Protein AF-A0A429X1T3-F1 (afdb_monomer_lite)

Organism: Siminovitchia terrae (NCBI:txid1914933)

Secondary structure (DSSP, 8-state):
---SHHHHHHHHHHTTSSSS--TTSHHHHHHH-HHHHHHHHHHHHHHS--HHHHHHHHHHHHHHHHHHHTHHHHHHHHHHHHHH-SS--HHHHHHHHHHHHHHHHHH----GGGHHHHHHHHHHHHHHHHHHHHHH-TT--HHHHHHHHHHHHHHHTTHHHHHHHHHHHTT--EEE-TT--EEE----

Structure (mmCIF, N/CA/C/O backbone):
data_AF-A0A429X1T3-F1
#
_entry.id   AF-A0A429X1T3-F1
#
loop_
_atom_site.group_PDB
_atom_site.id
_atom_site.type_symbol
_atom_site.label_atom_id
_atom_site.label_alt_id
_atom_site.label_comp_id
_atom_site.label_asym_id
_atom_site.label_entity_id
_atom_site.label_seq_id
_atom_site.pdbx_PDB_ins_code
_atom_site.Cartn_x
_atom_site.Cartn_y
_atom_site.Cartn_z
_atom_site.occupancy
_atom_site.B_iso_or_equiv
_atom_site.auth_seq_id
_atom_site.auth_comp_id
_atom_site.auth_asym_id
_atom_site.auth_atom_id
_atom_site.pdbx_PDB_model_num
ATOM 1 N N . MET A 1 1 ? -29.742 44.789 20.375 1.00 51.44 1 MET A N 1
ATOM 2 C CA . MET A 1 1 ? -28.375 44.459 19.927 1.00 51.44 1 MET A CA 1
ATOM 3 C C . MET A 1 1 ? -27.459 44.663 21.115 1.00 51.44 1 MET A C 1
ATOM 5 O O . MET A 1 1 ? -27.114 45.796 21.371 1.00 51.44 1 MET A O 1
ATOM 9 N N . GLU A 1 2 ? -27.182 43.605 21.878 1.00 47.41 2 GLU A N 1
ATOM 10 C CA . GLU A 1 2 ? -26.149 43.548 22.933 1.00 47.41 2 GLU A CA 1
ATOM 11 C C . GLU A 1 2 ? -26.217 42.142 23.553 1.00 47.41 2 GLU A C 1
ATOM 13 O O . GLU A 1 2 ? -26.850 41.935 24.579 1.00 47.41 2 GLU A O 1
ATOM 18 N N . ASN A 1 3 ? -25.696 41.115 22.866 1.00 48.66 3 ASN A N 1
ATOM 19 C CA . ASN A 1 3 ? -25.490 39.803 23.506 1.00 48.66 3 ASN A CA 1
ATOM 20 C C . ASN A 1 3 ? -24.531 38.881 22.729 1.00 48.66 3 ASN A C 1
ATOM 22 O O . ASN A 1 3 ? -24.847 37.727 22.437 1.00 48.66 3 ASN A O 1
ATOM 26 N N . LYS A 1 4 ? -23.368 39.398 22.320 1.00 47.50 4 LYS A N 1
ATOM 27 C CA . LYS A 1 4 ? -22.293 38.552 21.764 1.00 47.50 4 LYS A CA 1
ATOM 28 C C . LYS A 1 4 ? -20.957 38.709 22.496 1.00 47.50 4 LYS A C 1
ATOM 30 O O . LYS A 1 4 ? -20.242 37.721 22.615 1.00 47.50 4 LYS A O 1
ATOM 35 N N . GLU A 1 5 ? -20.680 39.856 23.120 1.00 46.16 5 GLU A N 1
ATOM 36 C CA . GLU A 1 5 ? -19.441 40.048 23.896 1.00 46.16 5 GLU A CA 1
ATOM 37 C C . GLU A 1 5 ? -19.458 39.424 25.305 1.00 46.16 5 GLU A C 1
ATOM 39 O O . GLU A 1 5 ? -18.415 38.989 25.792 1.00 46.16 5 GLU A O 1
ATOM 44 N N . GLN A 1 6 ? -20.619 39.277 25.959 1.00 45.19 6 GLN A N 1
ATOM 45 C CA . GLN A 1 6 ? -20.685 38.631 27.284 1.00 45.19 6 GLN A CA 1
ATOM 46 C C . GLN A 1 6 ? -20.456 37.110 27.232 1.00 45.19 6 GLN A C 1
ATOM 48 O O . GLN A 1 6 ? -19.929 36.527 28.179 1.00 45.19 6 GLN A O 1
ATOM 53 N N . LYS A 1 7 ? -20.773 36.453 26.107 1.00 44.81 7 LYS A N 1
ATOM 54 C CA . LYS A 1 7 ? -20.590 34.999 25.951 1.00 44.81 7 LYS A CA 1
ATOM 55 C C . LYS A 1 7 ? -19.126 34.587 25.757 1.00 44.81 7 LYS A C 1
ATOM 57 O O . LYS A 1 7 ? -18.778 33.453 26.076 1.00 44.81 7 LYS A O 1
ATOM 62 N N . GLN A 1 8 ? -18.267 35.489 25.276 1.00 47.75 8 GLN A N 1
ATOM 63 C CA . GLN A 1 8 ? -16.843 35.198 25.077 1.00 47.75 8 GLN A CA 1
ATOM 64 C C . GLN A 1 8 ? -16.022 35.362 26.364 1.00 47.75 8 GLN A C 1
ATOM 66 O O . GLN A 1 8 ? -15.135 34.550 26.619 1.00 47.75 8 GLN A O 1
ATOM 71 N N . LYS A 1 9 ? -16.368 36.324 27.234 1.00 42.78 9 LYS A N 1
ATOM 72 C CA . LYS A 1 9 ? -15.683 36.501 28.529 1.00 42.78 9 LYS A CA 1
ATOM 73 C C . LYS A 1 9 ? -15.936 35.342 29.505 1.00 42.78 9 LYS A C 1
ATOM 75 O O . LYS A 1 9 ? -15.023 34.960 30.229 1.00 42.78 9 LYS A O 1
ATOM 80 N N . ASN A 1 10 ? -17.111 34.705 29.449 1.00 41.88 10 ASN A N 1
ATOM 81 C CA . ASN A 1 10 ? -17.409 33.534 30.286 1.00 41.88 10 ASN A CA 1
ATOM 82 C C . ASN A 1 10 ? -16.698 32.251 29.827 1.00 41.88 10 ASN A C 1
ATOM 84 O O . ASN A 1 10 ? -16.395 31.409 30.663 1.00 41.88 10 ASN A O 1
ATOM 88 N N . LYS A 1 11 ? -16.371 32.095 28.538 1.00 42.91 11 LYS A N 1
ATOM 89 C CA . LYS A 1 11 ? -15.588 30.932 28.078 1.00 42.91 11 LYS A CA 1
ATOM 90 C C . LYS A 1 11 ? -14.112 31.023 28.468 1.00 42.91 11 LYS A C 1
ATOM 92 O O . LYS A 1 11 ? -13.502 29.998 28.744 1.00 42.91 11 LYS A O 1
ATOM 97 N N . LEU A 1 12 ? -13.559 32.234 28.554 1.00 37.75 12 LEU A N 1
ATOM 98 C CA . LEU A 1 12 ? -12.153 32.422 28.915 1.00 37.75 12 LEU A CA 1
ATOM 99 C C . LEU A 1 12 ? -11.884 32.243 30.422 1.00 37.75 12 LEU A C 1
ATOM 101 O O . LEU A 1 12 ? -10.783 31.860 30.800 1.00 37.75 12 LEU A O 1
ATOM 105 N N . TRP A 1 13 ? -12.886 32.463 31.282 1.00 34.50 13 TRP A N 1
ATOM 106 C CA . TRP A 1 13 ? -12.742 32.298 32.738 1.00 34.50 13 TRP A CA 1
ATOM 107 C C . TRP A 1 13 ? -12.896 30.846 33.218 1.00 34.50 13 TRP A C 1
ATOM 109 O O . TRP A 1 13 ? -12.233 30.445 34.171 1.00 34.50 13 TRP A O 1
ATOM 119 N N . PHE A 1 14 ? -13.698 30.025 32.531 1.00 38.22 14 PHE A N 1
ATOM 120 C CA . PHE A 1 14 ? -13.802 28.591 32.842 1.00 38.22 14 PHE A CA 1
ATOM 121 C C . PHE A 1 14 ? -12.569 27.785 32.401 1.00 38.22 14 PHE A C 1
ATOM 123 O O . PHE A 1 14 ? -12.287 26.744 32.986 1.00 38.22 14 PHE A O 1
ATOM 130 N N . GLY A 1 15 ? -11.795 28.288 31.432 1.00 35.72 15 GLY A N 1
ATOM 131 C CA . GLY A 1 15 ? -10.564 27.645 30.960 1.00 35.72 15 GLY A CA 1
ATOM 132 C C . GLY A 1 15 ? -9.343 27.811 31.874 1.00 35.72 15 GLY A C 1
ATOM 133 O O . GLY A 1 15 ? -8.364 27.101 31.686 1.00 35.72 15 GLY A O 1
ATOM 134 N N . PHE A 1 16 ? -9.381 28.711 32.865 1.00 32.91 16 PHE A N 1
ATOM 135 C CA . PHE A 1 16 ? -8.223 28.995 33.731 1.00 32.91 16 PHE A CA 1
ATOM 136 C C . PHE A 1 16 ? -8.372 28.497 35.177 1.00 32.91 16 PHE A C 1
ATOM 138 O O . PHE A 1 16 ? -7.373 28.377 35.883 1.00 32.91 16 PHE A O 1
ATOM 145 N N . LEU A 1 17 ? -9.589 28.162 35.624 1.00 32.66 17 LEU A N 1
ATOM 146 C CA . LEU A 1 17 ? -9.832 27.688 36.996 1.00 32.66 17 LEU A CA 1
ATOM 147 C C . LEU A 1 17 ? -9.748 26.156 37.148 1.00 32.66 17 LEU A C 1
ATOM 149 O O . LEU A 1 17 ? -9.706 25.660 38.266 1.00 32.66 17 LEU A O 1
ATOM 153 N N . ALA A 1 18 ? -9.703 25.402 36.046 1.00 42.09 18 ALA A N 1
ATOM 154 C CA . ALA A 1 18 ? -9.627 23.937 36.074 1.00 42.09 18 ALA A CA 1
ATOM 155 C C . ALA A 1 18 ? -8.188 23.386 36.157 1.00 42.09 18 ALA A C 1
ATOM 157 O O . ALA A 1 18 ? -8.010 22.181 36.309 1.00 42.09 18 ALA A O 1
ATOM 158 N N . PHE A 1 19 ? -7.163 24.245 36.075 1.00 38.97 19 PHE A N 1
ATOM 159 C CA . PHE A 1 19 ? -5.758 23.812 36.056 1.00 38.97 19 PHE A CA 1
ATOM 160 C C . PHE A 1 19 ? -5.029 23.960 37.404 1.00 38.97 19 PHE A C 1
ATOM 162 O O . PHE A 1 19 ? -3.923 23.454 37.566 1.00 38.97 19 PHE A O 1
ATOM 169 N N . PHE A 1 20 ? -5.634 24.594 38.413 1.00 35.19 20 PHE A N 1
ATOM 170 C CA . PHE A 1 20 ? -5.025 24.707 39.739 1.00 35.19 20 PHE A CA 1
ATOM 171 C C . PHE A 1 20 ? -6.068 24.526 40.840 1.00 35.19 20 PHE A C 1
ATOM 173 O O . PHE A 1 20 ? -7.077 25.222 40.844 1.00 35.19 20 PHE A O 1
ATOM 180 N N . LEU A 1 21 ? -5.724 23.679 41.822 1.00 35.28 21 LEU A N 1
ATOM 181 C CA . LEU A 1 21 ? -6.439 23.359 43.072 1.00 35.28 21 LEU A CA 1
ATOM 182 C C . LEU A 1 21 ? -7.422 22.189 42.886 1.00 35.28 21 LEU A C 1
ATOM 184 O O . LEU A 1 21 ? -8.504 22.335 42.347 1.00 35.28 21 LEU A O 1
ATOM 188 N N . GLY A 1 22 ? -7.115 20.962 43.288 1.00 34.03 22 GLY A N 1
ATOM 189 C CA . GLY A 1 22 ? -6.462 20.567 44.527 1.00 34.03 22 GLY A CA 1
ATOM 190 C C . GLY A 1 22 ? -7.386 19.541 45.183 1.00 34.03 22 GLY A C 1
ATOM 191 O O . GLY A 1 22 ? -8.534 19.846 45.499 1.00 34.03 22 GLY A O 1
ATOM 192 N N . VAL A 1 23 ? -6.880 18.324 45.380 1.00 42.59 23 VAL A N 1
ATOM 193 C CA . VAL A 1 23 ? -7.581 17.130 45.901 1.00 42.59 23 VAL A CA 1
ATOM 194 C C . VAL A 1 23 ? -8.368 17.382 47.213 1.00 42.59 23 VAL A C 1
ATOM 196 O O . VAL A 1 23 ? -9.248 16.607 47.569 1.00 42.59 23 VAL A O 1
ATOM 199 N N . GLY A 1 24 ? -8.142 18.506 47.905 1.00 35.38 24 GLY A N 1
ATOM 200 C CA . GLY A 1 24 ? -8.850 18.906 49.127 1.00 35.38 24 GLY A CA 1
ATOM 201 C C . GLY A 1 24 ? -10.260 19.506 48.967 1.00 35.38 24 GLY A C 1
ATOM 202 O O . GLY A 1 24 ? -10.991 19.529 49.952 1.00 35.38 24 GLY A O 1
ATOM 203 N N . VAL A 1 25 ? -10.683 19.973 47.781 1.00 46.19 25 VAL A N 1
ATOM 204 C CA . VAL A 1 25 ? -12.024 20.602 47.602 1.00 46.19 25 VAL A CA 1
ATOM 205 C C . VAL A 1 25 ? -13.109 19.584 47.216 1.00 46.19 25 VAL A C 1
ATOM 207 O O . VAL A 1 25 ? -14.296 19.808 47.444 1.00 46.19 25 VAL A O 1
ATOM 210 N N . PHE A 1 26 ? -12.722 18.417 46.694 1.00 46.41 26 PHE 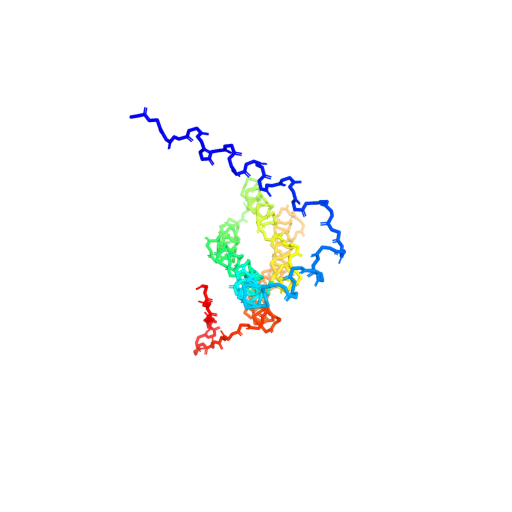A N 1
ATOM 211 C CA . PHE A 1 26 ? -13.683 17.395 46.268 1.00 46.41 26 PHE A CA 1
ATOM 212 C C . PHE A 1 26 ? -14.415 16.723 47.441 1.00 46.41 26 PHE A C 1
ATOM 214 O O . PHE A 1 26 ? -15.604 16.432 47.329 1.00 46.41 26 PHE A O 1
ATOM 221 N N . ALA A 1 27 ? -13.754 16.530 48.587 1.00 49.03 27 ALA A N 1
ATOM 222 C CA . ALA A 1 27 ? -14.353 15.833 49.729 1.00 49.03 27 ALA A CA 1
ATOM 223 C C . ALA A 1 27 ? -15.491 16.628 50.404 1.00 49.03 27 ALA A C 1
ATOM 225 O O . ALA A 1 27 ? -16.486 16.044 50.830 1.00 49.03 27 ALA A O 1
ATOM 226 N N . SER A 1 28 ? -15.384 17.959 50.472 1.00 46.03 28 SER A N 1
ATOM 227 C CA . SER A 1 28 ? -16.403 18.821 51.090 1.00 46.03 28 SER A CA 1
ATOM 228 C C . SER A 1 28 ? -17.616 19.055 50.184 1.00 46.03 28 SER A C 1
ATOM 230 O O . SER A 1 28 ? -18.738 19.151 50.678 1.00 46.03 28 SER A O 1
ATOM 232 N N . ALA A 1 29 ? -17.424 19.076 48.862 1.00 48.00 29 ALA A N 1
ATOM 233 C CA . ALA A 1 29 ? -18.519 19.166 47.899 1.00 48.00 29 ALA A CA 1
ATOM 234 C C . ALA A 1 29 ? -19.330 17.855 47.803 1.00 48.00 29 ALA A C 1
ATOM 236 O O . ALA A 1 29 ? -20.555 17.907 47.680 1.00 48.00 29 ALA A O 1
ATOM 237 N N . TYR A 1 30 ? -18.678 16.690 47.936 1.00 52.62 30 TYR A N 1
ATOM 238 C CA . TYR A 1 30 ? -19.344 15.376 47.907 1.00 52.62 30 TYR A CA 1
ATOM 239 C C . TYR A 1 30 ? -20.308 15.166 49.085 1.00 52.62 30 TYR A C 1
ATOM 241 O O . TYR A 1 30 ? -21.342 14.523 48.931 1.00 52.62 30 TYR A O 1
ATOM 249 N N . ALA A 1 31 ? -20.012 15.761 50.245 1.00 54.88 31 ALA A N 1
ATOM 250 C CA . ALA A 1 31 ? -20.887 15.712 51.417 1.00 54.88 31 ALA A CA 1
ATOM 251 C C . ALA A 1 31 ? -22.132 16.614 51.298 1.00 54.88 31 ALA A C 1
ATOM 253 O O . ALA A 1 31 ? -23.150 16.334 51.926 1.00 54.88 31 ALA A O 1
ATOM 254 N N . LEU A 1 32 ? -22.060 17.697 50.514 1.00 56.31 32 LEU A N 1
ATOM 255 C CA . LEU A 1 32 ? -23.144 18.678 50.382 1.00 56.31 32 LEU A CA 1
ATOM 256 C C . LEU A 1 32 ? -24.057 18.406 49.180 1.00 56.31 32 LEU A C 1
ATOM 258 O O . LEU A 1 32 ? -25.242 18.725 49.243 1.00 56.31 32 LEU A O 1
ATOM 262 N N . PHE A 1 33 ? -23.533 17.810 48.103 1.00 57.38 33 PHE A N 1
ATOM 263 C CA . PHE A 1 33 ? -24.292 17.555 46.873 1.00 57.38 33 PHE A CA 1
ATOM 264 C C . PHE A 1 33 ? -23.898 16.225 46.199 1.00 57.38 33 PHE A C 1
ATOM 266 O O . PHE A 1 33 ? -23.412 16.234 45.061 1.00 57.38 33 PHE A O 1
ATOM 273 N N . PRO A 1 34 ? -24.112 15.071 46.860 1.00 57.75 34 PRO A N 1
ATOM 274 C CA . PRO A 1 34 ? -23.706 13.767 46.332 1.00 57.75 34 PRO A CA 1
ATOM 275 C C . PRO A 1 34 ? -24.381 13.444 44.990 1.00 57.75 34 PRO A C 1
ATOM 277 O O . PRO A 1 34 ? -23.710 13.002 44.063 1.00 57.75 34 PRO A O 1
ATOM 280 N N . ASP A 1 35 ? -25.666 13.770 44.827 1.00 59.78 35 ASP A N 1
ATOM 281 C CA . ASP A 1 35 ? -26.416 13.477 43.595 1.00 59.78 35 ASP A CA 1
ATOM 282 C C . ASP A 1 35 ? -25.993 14.348 42.403 1.00 59.78 35 ASP A C 1
ATOM 284 O O . ASP A 1 35 ? -26.007 13.899 41.255 1.00 59.78 35 ASP A O 1
ATOM 288 N N . ALA A 1 36 ? -25.609 15.604 42.652 1.00 58.12 36 ALA A N 1
ATOM 289 C CA . ALA A 1 36 ? -25.151 16.507 41.598 1.00 58.12 36 ALA A CA 1
ATOM 290 C C . ALA A 1 36 ? -23.755 16.111 41.109 1.00 58.12 36 ALA A C 1
ATOM 292 O O . ALA A 1 36 ? -23.496 16.141 39.906 1.00 58.12 36 ALA A O 1
ATOM 293 N N . LEU A 1 37 ? -22.879 15.695 42.031 1.00 55.81 37 LEU A N 1
ATOM 294 C CA . LEU A 1 37 ? -21.552 15.193 41.696 1.00 55.81 37 LEU A CA 1
ATOM 295 C C . LEU A 1 37 ? -21.609 13.819 41.040 1.00 55.81 37 LEU A C 1
ATOM 297 O O . LEU A 1 37 ? -20.885 13.634 40.070 1.00 55.81 37 LEU A O 1
ATOM 301 N N . HIS A 1 38 ? -22.493 12.912 41.471 1.00 59.31 38 HIS A N 1
ATOM 302 C CA . HIS A 1 38 ? -22.709 11.617 40.815 1.00 59.31 38 HIS A CA 1
ATOM 303 C C . HIS A 1 38 ? -23.233 11.791 39.385 1.00 59.31 38 HIS A C 1
ATOM 305 O O . HIS A 1 38 ? -22.728 11.159 38.462 1.00 59.31 38 HIS A O 1
ATOM 311 N N . LYS A 1 39 ? -24.185 12.707 39.159 1.00 58.25 39 LYS A N 1
ATOM 312 C CA . LYS A 1 39 ? -24.649 13.040 37.802 1.00 58.25 39 LYS A CA 1
ATOM 313 C C . LYS A 1 39 ? -23.574 13.716 36.962 1.00 58.25 39 LYS A C 1
ATOM 315 O O . LYS A 1 39 ? -23.512 13.465 35.768 1.00 58.25 39 LYS A O 1
ATOM 320 N N . LEU A 1 40 ? -22.728 14.561 37.551 1.00 51.88 40 LEU A N 1
ATOM 321 C CA . LEU A 1 40 ? -21.576 15.144 36.857 1.00 51.88 40 LEU A CA 1
ATOM 322 C C . LEU A 1 40 ? -20.512 14.093 36.541 1.00 51.88 40 LEU A C 1
ATOM 324 O O . LEU A 1 40 ? -19.956 14.138 35.457 1.00 51.88 40 LEU A O 1
ATOM 328 N N . THR A 1 41 ? -20.254 13.128 37.426 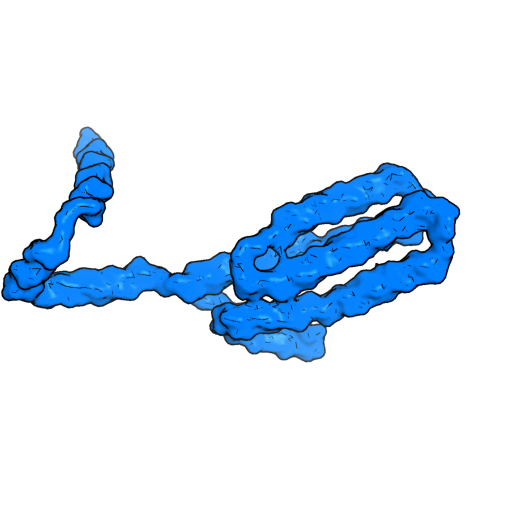1.00 55.66 41 THR A N 1
ATOM 329 C CA . THR A 1 41 ? -19.302 12.037 37.153 1.00 55.66 41 THR A CA 1
ATOM 330 C C . THR A 1 41 ? -19.847 11.058 36.126 1.00 55.66 41 THR A C 1
ATOM 332 O O . THR A 1 41 ? -19.090 10.643 35.260 1.00 55.66 41 THR A O 1
ATOM 335 N N . GLU A 1 42 ? -21.140 10.731 36.156 1.00 54.66 42 GLU A N 1
ATOM 336 C CA . GLU A 1 42 ? -21.785 9.939 35.103 1.00 54.66 42 GLU A CA 1
ATOM 337 C C . GLU A 1 42 ? -21.830 10.683 33.774 1.00 54.66 42 GLU A C 1
ATOM 339 O O . GLU A 1 42 ? -21.565 10.084 32.742 1.00 54.66 42 GLU A O 1
ATOM 344 N N . LYS A 1 43 ? -22.107 11.989 33.784 1.00 49.03 43 LYS A N 1
ATOM 345 C CA . LYS A 1 43 ? -22.134 12.795 32.563 1.00 49.03 43 LYS A CA 1
ATOM 346 C C . LYS A 1 43 ? -20.735 13.010 31.987 1.00 49.03 43 LYS A C 1
ATOM 348 O O . LYS A 1 43 ? -20.578 12.921 30.785 1.00 49.03 43 LYS A O 1
ATOM 353 N N . VAL A 1 44 ? -19.714 13.196 32.825 1.00 49.56 44 VAL A N 1
ATOM 354 C CA . VAL A 1 44 ? -18.305 13.235 32.395 1.00 49.56 44 VAL A CA 1
ATOM 355 C C . VAL A 1 44 ? -17.836 11.857 31.914 1.00 49.56 44 VAL A C 1
ATOM 357 O O . VAL A 1 44 ? -17.108 11.796 30.934 1.00 49.56 44 VAL A O 1
ATOM 360 N N . LYS A 1 45 ? -18.301 10.752 32.516 1.00 49.78 45 LYS A N 1
ATOM 361 C CA . LYS A 1 45 ? -18.094 9.391 31.982 1.00 49.78 45 LYS A CA 1
ATOM 362 C C . LYS A 1 45 ? -18.817 9.144 30.656 1.00 49.78 45 LYS A C 1
ATOM 364 O O . LYS A 1 45 ? -18.315 8.380 29.850 1.00 49.78 45 LYS A O 1
ATOM 369 N N . ALA A 1 46 ? -19.982 9.754 30.449 1.00 50.81 46 ALA A N 1
ATOM 370 C CA . ALA A 1 46 ? -20.778 9.630 29.227 1.00 50.81 46 ALA A CA 1
ATOM 371 C C . ALA A 1 46 ? -20.346 10.602 28.112 1.00 50.81 46 ALA A C 1
ATOM 373 O O . ALA A 1 46 ? -20.793 10.464 26.981 1.00 50.81 46 ALA A O 1
ATOM 374 N N . GLU A 1 47 ? -19.513 11.597 28.430 1.00 49.56 47 GLU A N 1
ATOM 375 C CA . GLU A 1 47 ? -19.024 12.632 27.504 1.00 49.56 47 GLU A CA 1
ATOM 376 C C . GLU A 1 47 ? -17.500 12.517 27.267 1.00 49.56 47 GLU A C 1
ATOM 378 O O . GLU A 1 47 ? -16.928 13.271 26.482 1.00 49.56 47 GLU A O 1
ATOM 383 N N . GLN A 1 48 ? -16.842 11.532 27.892 1.00 48.28 48 GLN A N 1
ATOM 384 C CA . GLN A 1 48 ? -15.583 10.969 27.409 1.00 48.28 48 GLN A CA 1
ATOM 385 C C . GLN A 1 48 ? -15.922 10.000 26.275 1.00 48.28 48 GLN A C 1
ATOM 387 O O . GLN A 1 48 ? -16.281 8.854 26.533 1.00 48.28 48 GLN A O 1
ATOM 392 N N . VAL A 1 49 ? -15.837 10.472 25.026 1.00 58.06 49 VAL A N 1
ATOM 393 C CA . VAL A 1 49 ? -15.697 9.583 23.860 1.00 58.06 49 VAL A CA 1
ATOM 394 C C . VAL A 1 49 ? -14.609 8.578 24.226 1.00 58.06 49 VAL A C 1
ATOM 396 O O . VAL A 1 49 ? -13.532 8.998 24.663 1.00 58.06 49 VAL A O 1
ATOM 399 N N . SER A 1 50 ? -14.919 7.282 24.188 1.00 74.50 50 SER A N 1
ATOM 400 C CA . SER A 1 50 ? -13.949 6.291 24.638 1.00 74.50 50 SER A CA 1
ATOM 401 C C . SER A 1 50 ? -12.716 6.382 23.735 1.00 74.50 50 SER A C 1
ATOM 403 O O . SER A 1 50 ? -12.837 6.637 22.538 1.00 74.50 50 SER A O 1
ATOM 405 N N . GLU A 1 51 ? -11.516 6.232 24.298 1.00 77.69 51 GLU A N 1
ATOM 406 C CA . GLU A 1 51 ? -10.275 6.247 23.502 1.00 77.69 51 GLU A CA 1
ATOM 407 C C . GLU A 1 51 ? -10.329 5.203 22.367 1.00 77.69 51 GLU A C 1
ATOM 409 O O . GLU A 1 51 ? -9.765 5.416 21.297 1.00 77.69 51 GLU A O 1
ATOM 414 N N . GLU A 1 52 ? -11.089 4.123 22.575 1.00 82.00 52 GLU A N 1
ATOM 415 C CA . GLU A 1 52 ? -11.395 3.100 21.576 1.00 82.00 52 GLU A CA 1
ATOM 416 C C . GLU A 1 52 ? -12.215 3.642 20.392 1.00 82.00 52 GLU A C 1
ATOM 418 O O . GLU A 1 52 ? -11.888 3.345 19.244 1.00 82.00 52 GLU A O 1
ATOM 423 N N . ASP A 1 53 ? -13.239 4.464 20.636 1.00 83.31 53 ASP A N 1
ATOM 424 C CA . ASP A 1 53 ? -14.062 5.047 19.566 1.00 83.31 53 ASP A CA 1
ATOM 425 C C . ASP A 1 53 ? -13.257 6.045 18.720 1.00 83.31 53 ASP A C 1
ATOM 427 O O . ASP A 1 53 ? -13.382 6.065 17.495 1.00 83.31 53 ASP A O 1
ATOM 431 N N . VAL A 1 54 ? -12.379 6.833 19.357 1.00 85.38 54 VAL A N 1
ATOM 432 C CA . VAL A 1 54 ? -11.469 7.753 18.650 1.00 85.38 54 VAL A CA 1
ATOM 433 C C . VAL A 1 54 ? -10.502 6.976 17.758 1.00 85.38 54 VAL A C 1
ATOM 435 O O . VAL A 1 54 ? -10.347 7.310 16.586 1.00 85.38 54 VAL A O 1
ATOM 438 N N . LEU A 1 55 ? -9.895 5.907 18.280 1.00 87.44 55 LEU A N 1
ATOM 439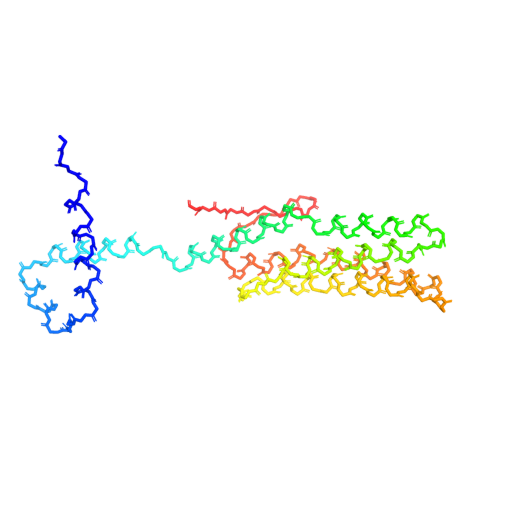 C CA . LEU A 1 55 ? -8.994 5.050 17.510 1.00 87.44 55 LEU A CA 1
ATOM 440 C C . LEU A 1 55 ? -9.707 4.400 16.313 1.00 87.44 55 LEU A C 1
ATOM 442 O O . LEU A 1 55 ? -9.168 4.373 15.205 1.00 87.44 55 LEU A O 1
ATOM 446 N N . LYS A 1 56 ? -10.931 3.892 16.510 1.00 90.12 56 LYS A N 1
ATOM 447 C CA . LYS A 1 56 ? -11.731 3.301 15.427 1.00 90.12 56 LYS A CA 1
ATOM 448 C C . LYS A 1 56 ? -12.075 4.328 14.345 1.00 90.12 56 LYS A C 1
ATOM 450 O O . LYS A 1 56 ? -11.985 3.993 13.164 1.00 90.12 56 LYS A O 1
ATOM 455 N N . GLU A 1 57 ? -12.404 5.565 14.712 1.00 90.38 57 GLU A N 1
ATOM 456 C CA . GLU A 1 57 ? -12.607 6.658 13.748 1.00 90.38 57 GLU A CA 1
ATOM 457 C C . GLU A 1 57 ? -11.320 6.953 12.959 1.00 90.38 57 GLU A C 1
ATOM 459 O O . GLU A 1 57 ? -11.352 6.997 11.730 1.00 90.38 57 GLU A O 1
ATOM 464 N N . GLU A 1 58 ? -10.166 7.077 13.623 1.00 90.69 58 GLU A N 1
ATOM 465 C CA . GLU A 1 58 ? -8.888 7.339 12.944 1.00 90.69 58 GLU A CA 1
ATOM 466 C C . GLU A 1 58 ? -8.507 6.220 11.960 1.00 90.69 58 GLU A C 1
ATOM 468 O O . GLU A 1 58 ? -8.088 6.489 10.827 1.00 90.69 58 GLU A O 1
ATOM 473 N N . ILE A 1 59 ? -8.713 4.958 12.351 1.00 91.56 59 ILE A N 1
ATOM 474 C CA . ILE A 1 59 ? -8.518 3.794 11.478 1.00 91.56 59 ILE A CA 1
ATOM 475 C C . ILE A 1 59 ? -9.490 3.834 10.299 1.00 91.56 59 ILE A C 1
ATOM 477 O O . ILE A 1 59 ? -9.067 3.639 9.156 1.00 91.56 59 ILE A O 1
ATOM 481 N N . HIS A 1 60 ? -10.775 4.112 10.543 1.00 91.50 60 HIS A N 1
ATOM 482 C CA . HIS A 1 60 ? -11.780 4.216 9.487 1.00 91.50 60 HIS A CA 1
ATOM 483 C C . HIS A 1 60 ? -11.410 5.310 8.477 1.00 91.50 60 HIS A C 1
ATOM 485 O O . HIS A 1 60 ? -11.385 5.050 7.272 1.00 91.50 60 HIS A O 1
ATOM 491 N N . MET A 1 61 ? -11.040 6.498 8.957 1.00 90.12 61 MET A N 1
ATOM 492 C CA . MET A 1 61 ? -10.594 7.610 8.120 1.00 90.12 61 MET A CA 1
ATOM 493 C C . MET A 1 61 ? -9.362 7.257 7.286 1.00 90.12 61 MET A C 1
ATOM 495 O O . MET A 1 61 ? -9.314 7.571 6.093 1.00 90.12 61 MET A O 1
ATOM 499 N N . TYR A 1 62 ? -8.365 6.599 7.884 1.00 89.88 62 TYR A N 1
ATOM 500 C CA . TYR A 1 62 ? -7.174 6.172 7.156 1.00 89.88 62 TYR A CA 1
ATOM 501 C C . TYR A 1 62 ? -7.526 5.163 6.059 1.00 89.88 62 TYR A C 1
ATOM 503 O O . TYR A 1 62 ? -7.127 5.338 4.909 1.00 89.88 62 TYR A O 1
ATOM 511 N N . VAL A 1 63 ? -8.320 4.140 6.378 1.00 87.56 63 VAL A N 1
ATOM 512 C CA . VAL A 1 63 ? -8.761 3.132 5.406 1.00 87.56 63 VAL A CA 1
ATOM 513 C C . VAL A 1 63 ? -9.517 3.790 4.243 1.00 87.56 63 VAL A C 1
ATOM 515 O O . VAL A 1 63 ? -9.192 3.535 3.083 1.00 87.56 63 VAL A O 1
ATOM 518 N N . GLN A 1 64 ? -10.455 4.701 4.525 1.00 87.75 64 GLN A N 1
ATOM 519 C CA . GLN A 1 64 ? -11.188 5.460 3.502 1.00 87.75 64 GLN A CA 1
ATOM 520 C C . GLN A 1 64 ? -10.265 6.319 2.628 1.00 87.75 64 GLN A C 1
ATOM 522 O O . GLN A 1 64 ? -10.420 6.347 1.403 1.00 87.75 64 GLN A O 1
ATOM 527 N N . LYS A 1 65 ? -9.272 6.990 3.229 1.00 87.75 65 LYS A N 1
ATOM 528 C CA . LYS A 1 65 ? -8.240 7.739 2.497 1.00 87.75 65 LYS A CA 1
ATOM 529 C C . LYS A 1 65 ? -7.498 6.822 1.525 1.00 87.75 65 LYS A C 1
ATOM 531 O O . LYS A 1 65 ? -7.345 7.185 0.361 1.00 87.75 65 LYS A O 1
ATOM 536 N N . MET A 1 66 ? -7.068 5.644 1.974 1.00 85.75 66 MET A N 1
ATOM 537 C CA . MET A 1 66 ? -6.317 4.706 1.136 1.00 85.75 66 MET A CA 1
ATOM 538 C C . MET A 1 66 ? -7.154 4.147 -0.018 1.00 85.75 66 MET A C 1
ATOM 540 O O . MET A 1 66 ? -6.672 4.127 -1.149 1.00 85.75 66 MET A O 1
ATOM 544 N N . PHE A 1 67 ? -8.420 3.796 0.227 1.00 81.25 67 PHE A N 1
ATOM 545 C CA . PHE A 1 67 ? -9.348 3.393 -0.836 1.00 81.25 67 PHE A CA 1
ATOM 546 C C . PHE A 1 67 ? -9.645 4.522 -1.827 1.00 81.25 67 PHE A C 1
ATOM 548 O O . PHE A 1 67 ? -9.791 4.266 -3.015 1.00 81.25 67 PHE A O 1
ATOM 555 N N . SER A 1 68 ? -9.702 5.773 -1.363 1.00 78.75 68 SER A N 1
ATOM 556 C CA . SER A 1 68 ? -9.931 6.933 -2.235 1.00 78.75 68 SER A CA 1
ATOM 557 C C . SER A 1 68 ? -8.730 7.249 -3.128 1.00 78.75 68 SER A C 1
ATOM 559 O O . SER A 1 68 ? -8.898 7.765 -4.230 1.00 78.75 68 SER A O 1
ATOM 561 N N . ILE A 1 69 ? -7.515 6.992 -2.638 1.00 80.31 69 ILE A N 1
ATOM 562 C CA . ILE A 1 69 ? -6.283 7.131 -3.423 1.00 80.31 69 ILE A CA 1
ATOM 563 C C . ILE A 1 69 ? -6.157 5.987 -4.434 1.00 80.31 69 ILE A C 1
ATOM 565 O O . ILE A 1 69 ? -5.594 6.205 -5.502 1.00 80.31 69 ILE A O 1
ATOM 569 N N . ASP A 1 70 ? -6.664 4.804 -4.077 1.00 84.25 70 ASP A N 1
ATOM 570 C CA . ASP A 1 70 ? -6.557 3.562 -4.841 1.00 84.25 70 ASP A CA 1
ATOM 571 C C . ASP A 1 70 ? -5.113 3.285 -5.291 1.00 84.25 70 ASP A C 1
ATOM 573 O O . ASP A 1 70 ? -4.766 3.282 -6.473 1.00 84.25 70 ASP A O 1
ATOM 577 N N . VAL A 1 71 ? -4.235 3.131 -4.293 1.00 80.88 71 VAL A N 1
ATOM 578 C CA . VAL A 1 71 ? -2.781 2.981 -4.475 1.00 80.88 71 VAL A CA 1
ATOM 579 C C . VAL A 1 71 ? -2.440 1.855 -5.446 1.00 80.88 71 VAL A C 1
ATOM 581 O O . VAL A 1 71 ? -1.563 2.030 -6.291 1.00 80.88 71 VAL A O 1
ATOM 584 N N . ASP A 1 72 ? -3.132 0.720 -5.327 1.00 80.19 72 ASP A N 1
ATOM 585 C CA . ASP A 1 72 ? -2.893 -0.460 -6.156 1.00 80.19 72 ASP A CA 1
ATOM 586 C C . ASP A 1 72 ? -3.147 -0.126 -7.636 1.00 80.19 72 ASP A C 1
ATOM 588 O O . ASP A 1 72 ? -2.266 -0.338 -8.471 1.00 80.19 72 ASP A O 1
ATOM 592 N N . THR A 1 73 ? -4.301 0.476 -7.950 1.00 84.56 73 THR A N 1
ATOM 593 C CA . THR A 1 73 ? -4.652 0.899 -9.315 1.00 84.56 73 THR A CA 1
ATOM 594 C C . THR A 1 73 ? -3.697 1.966 -9.833 1.00 84.56 73 THR A C 1
ATOM 596 O O . THR A 1 73 ? -3.227 1.871 -10.965 1.00 84.56 73 THR A O 1
ATOM 599 N N . LEU A 1 74 ? -3.345 2.961 -9.010 1.00 84.88 74 LEU A N 1
ATOM 600 C CA . LEU A 1 74 ? -2.444 4.030 -9.437 1.00 84.88 74 LEU A CA 1
ATOM 601 C C . LEU A 1 74 ? -1.058 3.485 -9.796 1.00 84.88 74 LEU A C 1
ATOM 603 O O . LEU A 1 74 ? -0.49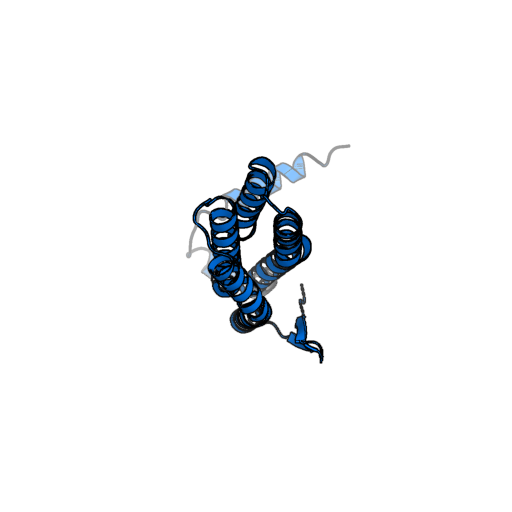6 3.884 -10.814 1.00 84.88 74 LEU A O 1
ATOM 607 N N . LEU A 1 75 ? -0.510 2.564 -9.000 1.00 84.19 75 LEU A N 1
ATOM 608 C CA . LEU A 1 75 ? 0.763 1.914 -9.315 1.00 84.19 75 LEU A CA 1
ATOM 609 C C . LEU A 1 75 ? 0.653 1.028 -10.560 1.00 84.19 75 LEU A C 1
ATOM 611 O O . LEU A 1 75 ? 1.528 1.100 -11.422 1.00 84.19 75 LEU A O 1
ATOM 615 N N . ALA A 1 76 ? -0.418 0.240 -10.681 1.00 82.31 76 ALA A N 1
ATOM 616 C CA . ALA A 1 76 ? -0.640 -0.631 -11.832 1.00 82.31 76 ALA A CA 1
ATOM 617 C C . ALA A 1 76 ? -0.761 0.165 -13.141 1.00 82.31 76 ALA A C 1
ATOM 619 O O . ALA A 1 76 ? -0.163 -0.213 -14.144 1.00 82.31 76 ALA A O 1
ATOM 620 N N . ASP A 1 77 ? -1.462 1.300 -13.134 1.00 85.62 77 ASP A N 1
ATOM 621 C CA . ASP A 1 77 ? -1.615 2.166 -14.305 1.00 85.62 77 ASP A CA 1
ATOM 622 C C . ASP A 1 77 ? -0.279 2.741 -14.787 1.00 85.62 77 ASP A C 1
ATOM 624 O O . ASP A 1 77 ? -0.029 2.809 -15.991 1.00 85.62 77 ASP A O 1
ATOM 628 N N . HIS A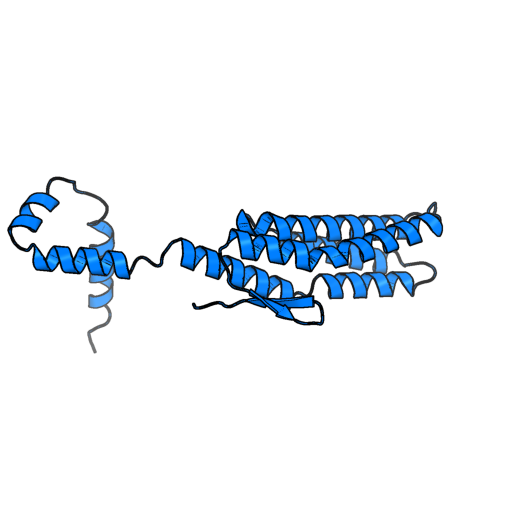 1 78 ? 0.590 3.169 -13.867 1.00 83.69 78 HIS A N 1
ATOM 629 C CA . HIS A 1 78 ? 1.914 3.672 -14.243 1.00 83.69 78 HIS A CA 1
ATOM 630 C C . HIS A 1 78 ? 2.825 2.542 -14.724 1.00 83.69 78 HIS A C 1
ATOM 632 O O . HIS A 1 78 ? 3.529 2.715 -15.716 1.00 83.69 78 HIS A O 1
ATOM 638 N N . LEU A 1 79 ? 2.769 1.379 -14.072 1.00 80.12 79 LEU A N 1
ATOM 639 C CA . LEU A 1 79 ? 3.528 0.206 -14.486 1.00 80.12 79 LEU A CA 1
ATOM 640 C C . LEU A 1 79 ? 3.123 -0.259 -15.891 1.00 80.12 79 LEU A C 1
ATOM 642 O O . LEU A 1 79 ? 3.985 -0.477 -16.737 1.00 80.12 79 LEU A O 1
ATOM 646 N N . ASN A 1 80 ? 1.822 -0.350 -16.167 1.00 81.44 80 ASN A N 1
ATOM 647 C CA . ASN A 1 80 ? 1.313 -0.739 -17.480 1.00 81.44 80 ASN A CA 1
ATOM 648 C C . ASN A 1 80 ? 1.780 0.228 -18.574 1.00 81.44 80 ASN A C 1
ATOM 650 O O . ASN A 1 80 ? 2.201 -0.221 -19.635 1.00 81.44 80 ASN A O 1
ATOM 654 N N . LYS A 1 81 ? 1.789 1.541 -18.305 1.00 83.19 81 LYS A N 1
ATOM 655 C CA . LYS A 1 81 ? 2.331 2.533 -19.250 1.00 83.19 81 LYS A CA 1
ATOM 656 C C . LYS A 1 81 ? 3.813 2.304 -19.542 1.00 83.19 81 LYS A C 1
ATOM 658 O O . LYS A 1 81 ? 4.203 2.357 -20.701 1.00 83.19 81 LYS A O 1
ATOM 663 N N . LEU A 1 82 ? 4.620 2.008 -18.521 1.00 78.88 82 LEU A N 1
ATOM 664 C CA . LEU A 1 82 ? 6.033 1.667 -18.722 1.00 78.88 82 LEU A CA 1
ATOM 665 C C . LEU A 1 82 ? 6.197 0.386 -19.548 1.00 78.88 82 LEU A C 1
ATOM 667 O O . LEU A 1 82 ? 7.074 0.324 -20.399 1.00 78.88 82 LEU A O 1
ATOM 671 N N . MET A 1 83 ? 5.337 -0.613 -19.340 1.00 75.75 83 MET A N 1
ATOM 672 C CA . MET A 1 83 ? 5.368 -1.873 -20.092 1.00 75.75 83 MET A CA 1
ATOM 673 C C . MET A 1 83 ? 4.907 -1.738 -21.552 1.00 75.75 83 MET A C 1
ATOM 675 O O . MET A 1 83 ? 5.313 -2.538 -22.394 1.00 75.75 83 MET A O 1
ATOM 679 N N . GLU A 1 84 ? 4.047 -0.767 -21.865 1.00 80.81 84 GLU A N 1
ATOM 680 C CA . GLU A 1 84 ? 3.635 -0.466 -23.243 1.00 80.81 84 GLU A CA 1
ATOM 681 C C . GLU A 1 84 ? 4.764 0.189 -24.059 1.00 80.81 84 GLU A C 1
ATOM 683 O O . GLU A 1 84 ? 4.786 0.086 -25.290 1.00 80.81 84 GLU A O 1
ATOM 688 N N . GLU A 1 85 ? 5.721 0.836 -23.390 1.00 73.62 85 GLU A N 1
ATOM 689 C CA . GLU A 1 85 ? 6.894 1.439 -24.015 1.00 73.62 85 GLU A CA 1
ATOM 690 C C . GLU A 1 85 ? 7.987 0.379 -24.243 1.00 73.62 85 GLU A C 1
ATOM 692 O O . GLU A 1 85 ? 8.564 -0.164 -23.307 1.00 73.62 85 GLU A O 1
ATOM 697 N N . ALA A 1 86 ? 8.315 0.094 -25.511 1.00 65.06 86 ALA A N 1
ATOM 698 C CA . ALA A 1 86 ? 9.387 -0.853 -25.855 1.00 65.06 86 ALA A CA 1
ATOM 699 C C . ALA A 1 86 ? 10.764 -0.430 -25.299 1.00 65.06 86 ALA A C 1
ATOM 701 O O . ALA A 1 86 ? 11.594 -1.280 -24.987 1.00 65.06 86 ALA A O 1
ATOM 702 N N . GLU A 1 87 ? 10.984 0.880 -25.184 1.00 73.69 87 GLU A N 1
ATOM 703 C CA . GLU A 1 87 ? 12.090 1.506 -24.462 1.00 73.69 87 GLU A CA 1
ATOM 704 C C . GLU A 1 87 ? 11.498 2.678 -23.667 1.00 73.69 87 GLU A C 1
ATOM 706 O O . GLU A 1 87 ? 11.178 3.706 -24.275 1.00 73.69 87 GLU A O 1
ATOM 711 N N . PRO A 1 88 ? 11.299 2.536 -22.345 1.00 76.69 88 PRO A N 1
ATOM 712 C CA . PRO A 1 88 ? 10.708 3.594 -21.547 1.00 76.69 88 PRO A CA 1
ATOM 713 C C . PRO A 1 88 ? 11.552 4.861 -21.578 1.00 76.69 88 PRO A C 1
ATOM 715 O O . PRO A 1 88 ? 12.776 4.818 -21.418 1.00 76.69 88 PRO A O 1
ATOM 718 N N . SER A 1 89 ? 10.903 6.007 -21.762 1.00 81.75 89 SER A N 1
ATOM 719 C CA . SER A 1 89 ? 11.614 7.283 -21.709 1.00 81.75 89 SER A CA 1
ATOM 720 C C . SER A 1 89 ? 12.064 7.616 -20.278 1.00 81.75 89 SER A C 1
ATOM 722 O O . SER A 1 89 ? 11.402 7.256 -19.302 1.00 81.75 89 SER A O 1
ATOM 724 N N . GLU A 1 90 ? 13.163 8.368 -20.134 1.00 82.31 90 GLU A N 1
ATOM 725 C CA . GLU A 1 90 ? 13.587 8.898 -18.823 1.00 82.31 90 GLU A CA 1
ATOM 726 C C . GLU A 1 90 ? 12.464 9.715 -18.152 1.00 82.31 90 GLU A C 1
ATOM 728 O O . GLU A 1 90 ? 12.332 9.709 -16.929 1.00 82.31 90 GLU A O 1
ATOM 733 N N . GLU A 1 91 ? 11.619 10.379 -18.949 1.00 85.88 91 GLU A N 1
ATOM 734 C CA . GLU A 1 91 ? 10.451 11.124 -18.475 1.00 85.88 91 GLU A CA 1
ATOM 735 C C . GLU A 1 91 ? 9.375 10.194 -17.892 1.00 85.88 91 GLU A C 1
ATOM 737 O O . GLU A 1 91 ? 8.913 10.427 -16.774 1.00 85.88 91 GLU A O 1
ATOM 742 N N . SER A 1 92 ? 9.019 9.113 -18.594 1.00 83.75 92 SER A N 1
ATOM 743 C CA . SER A 1 92 ? 8.025 8.130 -18.139 1.00 83.75 92 SER A CA 1
ATOM 744 C C . SER A 1 92 ? 8.441 7.484 -16.814 1.00 83.75 92 SER A C 1
ATOM 746 O O . SER A 1 92 ? 7.633 7.386 -15.886 1.00 83.75 92 SER A O 1
ATOM 748 N N . VAL A 1 93 ? 9.719 7.115 -16.681 1.00 84.56 93 VAL A N 1
ATOM 749 C CA . VAL A 1 93 ? 10.256 6.583 -15.420 1.00 84.56 93 VAL A CA 1
ATOM 750 C C . VAL A 1 93 ? 10.243 7.657 -14.329 1.00 84.56 93 VAL A C 1
ATOM 752 O O . VAL A 1 93 ? 9.801 7.388 -13.213 1.00 84.56 93 VAL A O 1
ATOM 755 N N . SER A 1 94 ? 10.665 8.890 -14.628 1.00 87.69 94 SER A N 1
ATOM 756 C CA . SER A 1 94 ? 10.643 9.982 -13.646 1.00 87.69 94 SER A CA 1
ATOM 757 C C . SER A 1 94 ? 9.238 10.234 -13.092 1.00 87.69 94 SER A C 1
ATOM 759 O O . SER A 1 94 ? 9.091 10.449 -11.888 1.00 87.69 94 SER A O 1
ATOM 761 N N . LEU A 1 95 ? 8.205 10.191 -13.939 1.00 87.81 95 LEU A N 1
ATOM 762 C CA . LEU A 1 95 ? 6.812 10.349 -13.515 1.00 87.81 95 LEU A CA 1
ATOM 763 C C . LEU A 1 95 ? 6.360 9.209 -12.598 1.00 87.81 95 LEU A C 1
ATOM 765 O O . LEU A 1 95 ? 5.670 9.455 -11.607 1.00 87.81 95 LEU A O 1
ATOM 769 N N . PHE A 1 96 ? 6.766 7.972 -12.895 1.00 87.38 96 PHE A N 1
ATOM 770 C CA . PHE A 1 96 ? 6.456 6.831 -12.039 1.00 87.38 96 PHE A CA 1
ATOM 771 C C . PHE A 1 96 ? 7.146 6.931 -10.674 1.00 87.38 96 PHE A C 1
ATOM 773 O O . PHE A 1 96 ? 6.498 6.764 -9.642 1.00 87.38 96 PHE A O 1
ATOM 780 N N . THR A 1 97 ? 8.426 7.300 -10.648 1.00 87.50 97 THR A N 1
ATOM 781 C CA . THR A 1 97 ? 9.172 7.524 -9.403 1.00 87.50 97 THR A CA 1
ATOM 782 C C . THR A 1 97 ? 8.556 8.648 -8.567 1.00 87.50 97 THR A C 1
ATOM 784 O O . THR A 1 97 ? 8.402 8.502 -7.356 1.00 87.50 97 THR A O 1
ATOM 787 N N . GLU A 1 98 ? 8.127 9.750 -9.193 1.00 89.75 98 GLU A N 1
ATOM 788 C CA . GLU A 1 98 ? 7.431 10.837 -8.493 1.00 89.75 98 GLU A CA 1
ATOM 789 C C . GLU A 1 98 ? 6.088 10.373 -7.900 1.00 89.75 98 GLU A C 1
ATOM 791 O O . GLU A 1 98 ? 5.724 10.763 -6.786 1.00 89.75 98 GLU A O 1
ATOM 796 N N . ALA A 1 99 ? 5.347 9.525 -8.621 1.00 88.19 99 ALA A N 1
ATOM 797 C CA . ALA A 1 99 ? 4.118 8.924 -8.116 1.00 88.19 99 ALA A CA 1
ATOM 798 C C . ALA A 1 99 ? 4.381 8.046 -6.882 1.00 88.19 99 ALA A C 1
ATOM 800 O O . ALA A 1 99 ? 3.652 8.169 -5.896 1.00 88.19 99 ALA A O 1
ATOM 801 N N . ILE A 1 100 ? 5.442 7.230 -6.900 1.00 88.88 100 ILE A N 1
ATOM 802 C CA . ILE A 1 100 ? 5.865 6.406 -5.757 1.00 88.88 100 ILE A CA 1
ATOM 803 C C . ILE A 1 100 ? 6.161 7.292 -4.542 1.00 88.88 100 ILE A C 1
ATOM 805 O O . ILE A 1 100 ? 5.571 7.074 -3.487 1.00 88.88 100 ILE A O 1
ATOM 809 N N . THR A 1 101 ? 6.973 8.343 -4.688 1.00 90.50 101 THR A N 1
ATOM 810 C CA . THR A 1 101 ? 7.302 9.251 -3.572 1.00 90.50 101 THR A CA 1
ATOM 811 C C . THR A 1 101 ? 6.063 9.922 -2.974 1.00 90.50 101 THR A C 1
ATOM 813 O O . THR A 1 101 ? 5.903 9.980 -1.757 1.00 90.50 101 THR A O 1
ATOM 816 N N . LYS A 1 102 ? 5.117 10.373 -3.809 1.00 89.75 102 LYS A N 1
ATOM 817 C CA . LYS A 1 102 ? 3.848 10.943 -3.318 1.00 89.75 102 LYS A CA 1
ATOM 818 C C . LYS A 1 102 ? 2.986 9.920 -2.579 1.00 89.75 102 LYS A C 1
ATOM 820 O O . LYS A 1 102 ? 2.180 10.301 -1.731 1.00 89.75 102 LYS A O 1
ATOM 825 N N . LEU A 1 103 ? 3.072 8.646 -2.950 1.00 89.31 103 LEU A N 1
ATOM 826 C CA . LEU A 1 103 ? 2.344 7.569 -2.286 1.00 89.31 103 LEU A CA 1
ATOM 827 C C . LEU A 1 103 ? 2.998 7.181 -0.959 1.00 89.31 103 LEU A C 1
ATOM 829 O O . LEU A 1 103 ? 2.263 6.954 0.001 1.00 89.31 103 LEU A O 1
ATOM 833 N N . GLU A 1 104 ? 4.331 7.186 -0.871 1.00 90.31 104 GLU A N 1
ATOM 834 C CA . GLU A 1 104 ? 5.071 6.983 0.383 1.00 90.31 104 GLU A CA 1
ATOM 835 C C . GLU A 1 104 ? 4.548 7.945 1.460 1.00 90.31 104 GLU A C 1
ATOM 837 O O . GLU A 1 104 ? 3.971 7.488 2.446 1.00 90.31 104 GLU A O 1
ATOM 842 N N . GLU A 1 105 ? 4.565 9.256 1.195 1.00 88.88 105 GLU A N 1
ATOM 843 C CA . GLU A 1 105 ? 4.058 10.290 2.118 1.00 88.88 105 GLU A CA 1
ATOM 844 C C . GLU A 1 105 ? 2.583 10.087 2.513 1.00 88.88 105 GLU A C 1
ATOM 846 O O . GLU A 1 105 ? 2.153 10.410 3.621 1.00 88.88 105 GLU A O 1
ATOM 851 N N . LYS A 1 106 ? 1.756 9.564 1.600 1.00 86.81 106 LYS A N 1
ATOM 852 C CA . LYS A 1 106 ? 0.320 9.369 1.853 1.00 86.81 106 LYS A CA 1
ATOM 853 C C . LYS A 1 106 ? 0.019 8.118 2.669 1.00 86.81 106 LYS A C 1
ATOM 855 O O . LYS A 1 106 ? -1.021 8.099 3.336 1.00 86.81 106 LYS A O 1
ATOM 860 N N . THR A 1 107 ? 0.873 7.105 2.581 1.00 88.12 107 THR A N 1
ATOM 861 C CA . THR A 1 107 ? 0.712 5.811 3.261 1.00 88.12 107 THR A CA 1
ATOM 862 C C . THR A 1 107 ? 1.284 5.816 4.677 1.00 88.12 107 THR A C 1
ATOM 864 O O . THR A 1 107 ? 0.962 4.922 5.462 1.00 88.12 107 THR A O 1
ATOM 867 N N . GLU A 1 108 ? 2.077 6.824 5.038 1.00 88.31 108 GLU A N 1
ATOM 868 C CA . GLU A 1 108 ? 2.596 6.985 6.393 1.00 88.31 108 GLU A CA 1
ATOM 869 C C . GLU A 1 108 ? 1.483 7.126 7.441 1.00 88.31 108 GLU A C 1
ATOM 871 O O . GLU A 1 108 ? 0.427 7.727 7.218 1.00 88.31 108 GLU A O 1
ATOM 876 N N . THR A 1 109 ? 1.732 6.518 8.599 1.00 87.94 109 THR A N 1
ATOM 877 C CA . THR A 1 109 ? 0.886 6.579 9.790 1.00 87.94 109 THR A CA 1
ATOM 878 C C . THR A 1 109 ? 1.685 6.121 11.007 1.00 87.94 109 THR A C 1
ATOM 880 O O . THR A 1 109 ? 2.501 5.197 10.905 1.00 87.94 109 THR A O 1
ATOM 883 N N . ASP A 1 110 ? 1.417 6.748 12.150 1.00 89.88 110 ASP A N 1
ATOM 884 C CA . ASP A 1 110 ? 2.018 6.423 13.448 1.00 89.88 110 ASP A CA 1
ATOM 885 C C . ASP A 1 110 ? 1.099 5.551 14.322 1.00 89.88 110 ASP A C 1
ATOM 887 O O . ASP A 1 110 ? 1.495 5.131 15.408 1.00 89.88 110 ASP A O 1
ATOM 891 N N . ILE A 1 111 ? -0.114 5.243 13.847 1.00 91.06 111 ILE A N 1
ATOM 892 C CA . ILE A 1 111 ? -1.085 4.402 14.560 1.00 91.06 111 ILE A CA 1
ATOM 893 C C . ILE A 1 111 ? -0.609 2.944 14.524 1.00 91.06 111 ILE A C 1
ATOM 895 O O . ILE A 1 111 ? -0.434 2.354 13.452 1.00 91.06 111 ILE A O 1
ATOM 899 N N . GLU A 1 112 ? -0.408 2.344 15.697 1.00 91.88 112 GLU A N 1
ATOM 900 C CA . GLU A 1 112 ? 0.186 1.011 15.837 1.00 91.88 112 GLU A CA 1
ATOM 901 C C . GLU A 1 112 ? -0.669 -0.076 15.165 1.00 91.88 112 GLU A C 1
ATOM 903 O O . GLU A 1 112 ? -0.145 -0.961 14.477 1.00 91.88 112 GLU A O 1
ATOM 908 N N . GLU A 1 113 ? -1.989 0.015 15.301 1.00 92.38 113 GLU A N 1
ATOM 909 C CA . GLU A 1 113 ? -2.972 -0.905 14.736 1.00 92.38 113 GLU A CA 1
ATOM 910 C C . GLU A 1 113 ? -2.918 -0.927 13.208 1.00 92.38 113 GLU A C 1
ATOM 912 O O . GLU A 1 113 ? -3.136 -1.985 12.621 1.00 92.38 113 GLU A O 1
ATOM 917 N N . LEU A 1 114 ? -2.548 0.193 12.572 1.00 93.81 114 LEU A N 1
ATOM 918 C CA . LEU A 1 114 ? -2.395 0.323 11.120 1.00 93.81 114 LEU A CA 1
ATOM 919 C C . LEU A 1 114 ? -1.053 -0.197 10.590 1.00 93.81 114 LEU A C 1
ATOM 921 O O . LEU A 1 114 ? -0.882 -0.294 9.373 1.00 93.81 114 LEU A O 1
ATOM 925 N N . THR A 1 115 ? -0.120 -0.587 11.465 1.00 93.75 115 THR A N 1
ATOM 926 C CA . THR A 1 115 ? 1.193 -1.129 11.073 1.00 93.75 115 THR A CA 1
ATOM 927 C C . THR A 1 115 ? 1.111 -2.210 9.985 1.00 93.75 115 THR A C 1
ATOM 929 O O . THR A 1 115 ? 1.868 -2.103 9.024 1.00 93.75 115 THR A O 1
ATOM 932 N N . PRO A 1 116 ? 0.194 -3.202 10.036 1.00 94.00 116 PRO A N 1
ATOM 933 C CA . PRO A 1 116 ? 0.096 -4.214 8.984 1.00 94.00 116 PRO A CA 1
ATOM 934 C C . PRO A 1 116 ? -0.208 -3.635 7.595 1.00 94.00 116 PRO A C 1
ATOM 936 O O . PRO A 1 116 ? 0.352 -4.102 6.605 1.00 94.00 116 PRO A O 1
ATOM 939 N N . LEU A 1 117 ? -1.083 -2.625 7.506 1.00 90.81 117 LEU A N 1
ATOM 940 C CA . LEU A 1 117 ? -1.391 -1.953 6.240 1.00 90.81 117 LEU A CA 1
ATOM 941 C C . LEU A 1 117 ? -0.235 -1.064 5.785 1.00 90.81 117 LEU A C 1
ATOM 943 O O . LEU A 1 117 ? 0.108 -1.075 4.605 1.00 90.81 117 LEU A O 1
ATOM 947 N N . ARG A 1 118 ? 0.401 -0.341 6.712 1.00 91.81 118 ARG A N 1
ATOM 948 C CA . ARG A 1 118 ? 1.595 0.458 6.417 1.00 91.81 118 ARG A CA 1
ATOM 949 C C . ARG A 1 118 ? 2.710 -0.411 5.832 1.00 91.81 118 ARG A C 1
ATOM 951 O O . ARG A 1 118 ? 3.244 -0.077 4.783 1.00 91.81 118 ARG A O 1
ATOM 958 N N . GLU A 1 119 ? 3.020 -1.542 6.464 1.00 92.25 119 GLU A N 1
ATOM 959 C CA . GLU A 1 119 ? 4.027 -2.499 5.983 1.00 92.25 119 GLU A CA 1
ATOM 960 C C . GLU A 1 119 ? 3.667 -3.071 4.608 1.00 92.25 119 GLU A C 1
ATOM 962 O O . GLU A 1 119 ? 4.539 -3.218 3.751 1.00 92.25 119 GLU A O 1
ATOM 967 N N . TYR A 1 120 ? 2.382 -3.367 4.373 1.00 93.00 120 TYR A N 1
ATOM 968 C CA . TYR A 1 120 ? 1.906 -3.790 3.058 1.00 93.00 120 TYR A CA 1
ATOM 969 C C . TYR A 1 120 ? 2.217 -2.739 1.986 1.00 93.00 120 TYR A C 1
ATOM 971 O O . TYR A 1 120 ? 2.865 -3.080 0.993 1.00 93.00 120 TYR A O 1
ATOM 979 N N . TYR A 1 121 ? 1.803 -1.484 2.198 1.00 91.44 121 TYR A N 1
ATOM 980 C CA . TYR A 1 121 ? 1.996 -0.410 1.224 1.00 91.44 121 TYR A CA 1
ATOM 981 C C . TYR A 1 121 ? 3.472 -0.075 1.025 1.00 91.44 121 TYR A C 1
ATOM 983 O O . TYR A 1 121 ? 3.914 0.035 -0.113 1.00 91.44 121 TYR A O 1
ATOM 991 N N . GLN A 1 122 ? 4.253 0.013 2.103 1.00 91.56 122 GLN A N 1
ATOM 992 C CA . GLN A 1 122 ? 5.695 0.249 2.017 1.00 91.56 122 GLN A CA 1
ATOM 993 C C . GLN A 1 122 ? 6.386 -0.828 1.185 1.00 91.56 122 GLN A C 1
ATOM 995 O O . GLN A 1 122 ? 7.187 -0.508 0.310 1.00 91.56 122 GLN A O 1
ATOM 1000 N N . LYS A 1 123 ? 6.037 -2.104 1.393 1.00 91.44 123 LYS A N 1
ATOM 1001 C CA . LYS A 1 123 ? 6.616 -3.185 0.596 1.00 91.44 123 LYS A CA 1
ATOM 1002 C C . LYS A 1 123 ? 6.178 -3.125 -0.869 1.00 91.44 123 LYS A C 1
ATOM 1004 O O . LYS A 1 123 ? 6.995 -3.376 -1.749 1.00 91.44 123 LYS A O 1
ATOM 1009 N N . GLN A 1 124 ? 4.925 -2.760 -1.138 1.00 88.94 124 GLN A N 1
ATOM 1010 C CA . GLN A 1 124 ? 4.428 -2.597 -2.505 1.00 88.94 124 GLN A CA 1
ATOM 1011 C C . GLN A 1 124 ? 5.143 -1.455 -3.243 1.00 88.94 124 GLN A C 1
ATOM 1013 O O . GLN A 1 124 ? 5.486 -1.595 -4.415 1.00 88.94 124 GLN A O 1
ATOM 1018 N N . LEU A 1 125 ? 5.411 -0.349 -2.546 1.00 90.44 125 LEU A N 1
ATOM 1019 C CA . LEU A 1 125 ? 6.152 0.797 -3.072 1.00 90.44 125 LEU A CA 1
ATOM 1020 C C . LEU A 1 125 ? 7.631 0.463 -3.302 1.00 90.44 125 LEU A C 1
ATOM 1022 O O . LEU A 1 125 ? 8.181 0.842 -4.331 1.00 90.44 125 LEU A O 1
ATOM 1026 N N . GLU A 1 126 ? 8.256 -0.303 -2.404 1.00 90.69 126 GLU A N 1
ATOM 1027 C CA . GLU A 1 126 ? 9.623 -0.808 -2.584 1.00 90.69 126 GLU A CA 1
ATOM 1028 C C . GLU A 1 126 ? 9.737 -1.685 -3.841 1.00 90.69 126 GLU A C 1
ATOM 1030 O O . GLU A 1 126 ? 10.652 -1.497 -4.640 1.00 90.69 126 GLU A O 1
ATOM 1035 N N . ILE A 1 127 ? 8.786 -2.605 -4.052 1.00 85.75 127 ILE A N 1
ATOM 1036 C CA . ILE A 1 127 ? 8.745 -3.446 -5.257 1.00 85.75 127 ILE A CA 1
ATOM 1037 C C . ILE A 1 127 ? 8.534 -2.578 -6.504 1.00 85.75 127 ILE A C 1
ATOM 1039 O O . ILE A 1 127 ? 9.261 -2.728 -7.481 1.00 85.75 127 ILE A O 1
ATOM 1043 N N . ALA A 1 128 ? 7.592 -1.631 -6.470 1.00 85.12 128 ALA A N 1
ATOM 1044 C CA . ALA A 1 128 ? 7.349 -0.718 -7.588 1.00 85.12 128 ALA A CA 1
ATOM 1045 C C . ALA A 1 128 ? 8.595 0.109 -7.945 1.00 85.12 128 ALA A C 1
ATOM 1047 O O . ALA A 1 128 ? 8.906 0.294 -9.120 1.00 85.12 128 ALA A O 1
ATOM 1048 N N . LYS A 1 129 ? 9.346 0.558 -6.935 1.00 87.62 129 LYS A N 1
ATOM 1049 C CA . LYS A 1 129 ? 10.613 1.266 -7.125 1.00 87.62 129 LYS A CA 1
ATOM 1050 C C . LYS A 1 129 ? 11.675 0.368 -7.748 1.00 87.62 129 LYS A C 1
ATOM 1052 O O . LYS A 1 129 ? 12.340 0.791 -8.685 1.00 87.62 129 LYS A O 1
ATOM 1057 N N . HIS A 1 130 ? 11.789 -0.873 -7.282 1.00 85.38 130 HIS A N 1
ATOM 1058 C CA . HIS A 1 130 ? 12.700 -1.840 -7.885 1.00 85.38 130 HIS A CA 1
ATOM 1059 C C . HIS A 1 130 ? 12.373 -2.085 -9.365 1.00 85.38 130 HIS A C 1
ATOM 1061 O O . HIS A 1 130 ? 13.277 -2.094 -10.196 1.00 85.38 130 HIS A O 1
ATOM 1067 N N . VAL A 1 131 ? 11.086 -2.196 -9.708 1.00 81.38 131 VAL A N 1
ATOM 1068 C CA . VAL A 1 131 ? 10.639 -2.303 -11.103 1.00 81.38 131 VAL A CA 1
ATOM 1069 C C . VAL A 1 131 ? 11.043 -1.062 -11.910 1.00 81.38 131 VAL A C 1
ATOM 1071 O O . VAL A 1 131 ? 11.558 -1.197 -13.017 1.00 81.38 131 VAL A O 1
ATOM 1074 N N . ALA A 1 132 ? 10.871 0.145 -11.361 1.00 79.69 132 ALA A N 1
ATOM 1075 C CA . ALA A 1 132 ? 11.306 1.381 -12.015 1.00 79.69 132 ALA A CA 1
ATOM 1076 C C . ALA A 1 132 ? 12.825 1.400 -12.273 1.00 79.69 132 ALA A C 1
ATOM 1078 O O . ALA A 1 132 ? 13.258 1.735 -13.375 1.00 79.69 132 ALA A O 1
ATOM 1079 N N . ASP A 1 133 ? 13.626 0.992 -11.285 1.00 83.56 133 ASP A N 1
ATOM 1080 C CA . ASP A 1 133 ? 15.087 0.919 -11.397 1.00 83.56 133 ASP A CA 1
ATOM 1081 C C . ASP A 1 133 ? 15.520 -0.092 -12.477 1.00 83.56 133 ASP A C 1
ATOM 1083 O O . ASP A 1 133 ? 16.424 0.184 -13.270 1.00 83.56 133 ASP A O 1
ATOM 1087 N N . VAL A 1 134 ? 14.832 -1.236 -12.550 1.00 81.62 134 VAL A N 1
ATOM 1088 C CA . VAL A 1 134 ? 15.002 -2.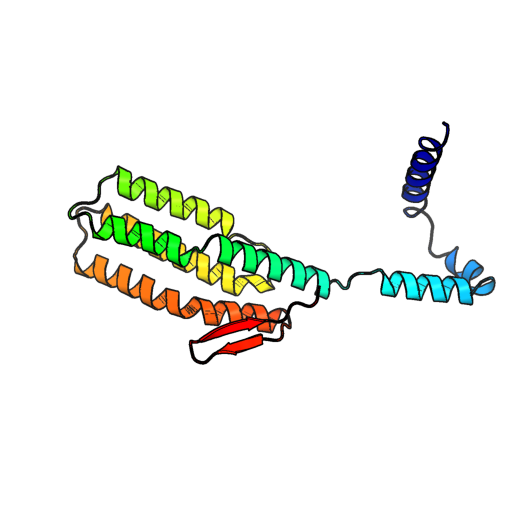265 -13.587 1.00 81.62 134 VAL A CA 1
ATOM 1089 C C . VAL A 1 134 ? 14.733 -1.700 -14.986 1.00 81.62 134 VAL A C 1
ATOM 1091 O O . VAL A 1 134 ? 15.522 -1.944 -15.895 1.00 81.62 134 VAL A O 1
ATOM 1094 N N . PHE A 1 135 ? 13.688 -0.888 -15.169 1.00 76.25 135 PHE A N 1
ATOM 1095 C CA . PHE A 1 135 ? 13.392 -0.262 -16.466 1.00 76.25 135 PHE A CA 1
ATOM 1096 C C . PHE A 1 135 ? 14.437 0.774 -16.913 1.00 76.25 135 PHE A C 1
ATOM 1098 O O . PHE A 1 135 ? 14.647 0.953 -18.112 1.00 76.25 135 PHE A O 1
ATOM 1105 N N . VAL A 1 136 ? 15.100 1.461 -15.977 1.00 72.88 136 VAL A N 1
ATOM 1106 C CA . VAL A 1 136 ? 16.166 2.440 -16.288 1.00 72.88 136 VAL A CA 1
ATOM 1107 C C . VAL A 1 136 ? 17.492 1.753 -16.606 1.00 72.88 136 VAL A C 1
ATOM 1109 O O . VAL A 1 136 ? 18.328 2.284 -17.347 1.00 72.88 136 VAL A O 1
ATOM 1112 N N . SER A 1 137 ? 17.719 0.581 -16.022 1.00 75.25 137 SER A N 1
ATOM 1113 C CA . SER A 1 137 ? 18.966 -0.148 -16.171 1.00 75.25 137 SER A CA 1
ATOM 1114 C C . SER A 1 137 ? 19.079 -0.780 -17.562 1.00 75.25 137 SER A C 1
ATOM 1116 O O . SER A 1 137 ? 18.362 -1.702 -17.936 1.00 75.25 137 SER A O 1
ATOM 1118 N N . LYS A 1 138 ? 20.072 -0.322 -18.332 1.00 64.31 138 LYS A N 1
ATOM 1119 C CA . LYS A 1 138 ? 20.401 -0.861 -19.667 1.00 64.31 138 LYS A CA 1
ATOM 1120 C C . LYS A 1 138 ? 21.012 -2.267 -19.636 1.00 64.31 138 LYS A C 1
ATOM 1122 O O . LYS A 1 138 ? 21.258 -2.838 -20.695 1.00 64.31 138 LYS A O 1
ATOM 1127 N N . GLU A 1 139 ? 21.310 -2.791 -18.449 1.00 63.16 139 GLU A N 1
ATOM 1128 C CA . GLU A 1 139 ? 21.894 -4.122 -18.249 1.00 63.16 139 GLU A CA 1
ATOM 1129 C C . GLU A 1 139 ? 20.849 -5.175 -17.859 1.00 63.16 139 GLU A C 1
ATOM 1131 O O . GLU A 1 139 ? 21.192 -6.345 -17.708 1.00 63.16 139 GLU A O 1
ATOM 1136 N N . THR A 1 140 ? 19.583 -4.779 -17.714 1.00 65.75 140 THR A N 1
ATOM 1137 C CA . THR A 1 140 ? 18.550 -5.648 -17.157 1.00 65.75 140 THR A CA 1
ATOM 1138 C C . THR A 1 140 ? 18.002 -6.638 -18.175 1.00 65.75 140 THR A C 1
ATOM 1140 O O . THR A 1 140 ? 17.730 -6.319 -19.335 1.00 65.75 140 THR A O 1
ATOM 1143 N N . THR A 1 141 ? 17.851 -7.880 -17.730 1.00 71.38 141 THR A N 1
ATOM 1144 C CA . THR A 1 141 ? 17.303 -8.972 -18.528 1.00 71.38 141 THR A CA 1
ATOM 1145 C C . THR A 1 141 ? 15.773 -8.975 -18.490 1.00 71.38 141 THR A C 1
ATOM 1147 O O . THR A 1 141 ? 15.145 -8.543 -17.525 1.00 71.38 141 THR A O 1
ATOM 1150 N N . LEU A 1 142 ? 15.146 -9.525 -19.536 1.00 71.31 142 LEU A N 1
ATOM 1151 C CA . LEU A 1 142 ? 13.698 -9.783 -19.550 1.00 71.31 142 LEU A CA 1
ATOM 1152 C C . LEU A 1 142 ? 13.264 -10.676 -18.367 1.00 71.31 142 LEU A C 1
ATOM 1154 O O . LEU A 1 142 ? 12.129 -10.591 -17.911 1.00 71.31 142 LEU A O 1
ATOM 1158 N N . GLU A 1 143 ? 14.163 -11.539 -17.891 1.00 77.56 143 GLU A N 1
ATOM 1159 C CA . GLU A 1 143 ? 13.944 -12.433 -16.752 1.00 77.56 143 GLU A CA 1
ATOM 1160 C C . GLU A 1 143 ? 13.785 -11.641 -15.448 1.00 77.56 143 GLU A C 1
ATOM 1162 O O . GLU A 1 143 ? 12.757 -11.777 -14.795 1.00 77.56 143 GLU A O 1
ATOM 1167 N N . GLU A 1 144 ? 14.706 -10.722 -15.147 1.00 76.44 144 GLU A N 1
ATOM 1168 C CA . GLU A 1 144 ? 14.625 -9.843 -13.967 1.00 76.44 144 GLU A CA 1
ATOM 1169 C C . GLU A 1 144 ? 13.373 -8.951 -13.983 1.00 76.44 144 GLU A C 1
ATOM 1171 O O . GLU A 1 144 ? 12.739 -8.746 -12.948 1.00 76.44 144 GLU A O 1
ATOM 1176 N N . LEU A 1 145 ? 12.970 -8.451 -15.157 1.00 75.31 145 LEU A N 1
ATOM 1177 C CA . LEU A 1 145 ? 11.732 -7.677 -15.285 1.00 75.31 145 LEU A CA 1
ATOM 1178 C C . LEU A 1 145 ? 10.491 -8.538 -14.995 1.00 75.31 145 LEU A C 1
ATOM 1180 O O . LEU A 1 145 ? 9.581 -8.090 -14.296 1.00 75.31 145 LEU A O 1
ATOM 1184 N N . ASN A 1 146 ? 10.449 -9.771 -15.507 1.00 78.12 146 ASN A N 1
ATOM 1185 C CA . ASN A 1 146 ? 9.345 -10.693 -15.238 1.00 78.12 146 ASN A CA 1
ATOM 1186 C C . ASN A 1 146 ? 9.286 -11.078 -13.757 1.00 78.12 146 ASN A C 1
ATOM 1188 O O . ASN A 1 146 ? 8.199 -11.062 -13.188 1.00 78.12 146 ASN A O 1
ATOM 1192 N N . GLU A 1 147 ? 10.427 -11.365 -13.126 1.00 84.19 147 GLU A N 1
ATOM 1193 C CA . GLU A 1 147 ? 10.498 -11.659 -11.691 1.00 84.19 147 GLU A CA 1
ATOM 1194 C C . GLU A 1 147 ? 9.967 -10.486 -10.856 1.00 84.19 147 GLU A C 1
ATOM 1196 O O . GLU A 1 147 ? 9.117 -10.678 -9.986 1.00 84.19 147 GLU A O 1
ATOM 1201 N N . ALA A 1 148 ? 10.379 -9.254 -11.169 1.00 76.75 148 ALA A N 1
ATOM 1202 C CA . ALA A 1 148 ? 9.922 -8.070 -10.447 1.00 76.75 148 ALA A CA 1
ATOM 1203 C C . ALA A 1 148 ? 8.401 -7.837 -10.593 1.00 76.75 148 ALA A C 1
ATOM 1205 O O . ALA A 1 148 ? 7.724 -7.449 -9.634 1.00 76.75 148 ALA A O 1
ATOM 1206 N N . ILE A 1 149 ? 7.834 -8.117 -11.773 1.00 75.94 149 ILE A N 1
ATOM 1207 C CA . ILE A 1 149 ? 6.385 -8.045 -12.025 1.00 75.94 149 ILE A CA 1
ATOM 1208 C C . ILE A 1 149 ? 5.633 -9.185 -11.319 1.00 75.94 149 ILE A C 1
ATOM 1210 O O . ILE A 1 149 ? 4.539 -8.977 -10.784 1.00 75.94 149 ILE A O 1
ATOM 1214 N N . GLU A 1 150 ? 6.183 -10.398 -11.310 1.00 83.25 150 GLU A N 1
ATOM 1215 C CA . GLU A 1 150 ? 5.605 -11.528 -10.580 1.00 83.25 150 GLU A CA 1
ATOM 1216 C C . GLU A 1 150 ? 5.556 -11.245 -9.077 1.00 83.25 150 GLU A C 1
ATOM 1218 O O . GLU A 1 150 ? 4.509 -11.451 -8.454 1.00 83.25 150 GLU A O 1
ATOM 1223 N N . ASP A 1 151 ? 6.627 -10.683 -8.517 1.00 82.50 151 ASP A N 1
ATOM 1224 C CA . ASP A 1 151 ? 6.696 -10.263 -7.119 1.00 82.50 151 ASP A CA 1
ATOM 1225 C C . ASP A 1 151 ? 5.661 -9.179 -6.792 1.00 82.50 151 ASP A C 1
ATOM 1227 O O . ASP A 1 151 ? 4.948 -9.286 -5.785 1.00 82.50 151 ASP A O 1
ATOM 1231 N N . TYR A 1 152 ? 5.504 -8.179 -7.668 1.00 78.81 152 TYR A N 1
ATOM 1232 C CA . TYR A 1 152 ? 4.468 -7.147 -7.550 1.00 78.81 152 TYR A CA 1
ATOM 1233 C C . TYR A 1 152 ? 3.063 -7.768 -7.480 1.00 78.81 152 TYR A C 1
ATOM 1235 O O . TYR A 1 152 ? 2.288 -7.498 -6.556 1.00 78.81 152 TYR A O 1
ATOM 1243 N N . ASN A 1 153 ? 2.745 -8.668 -8.413 1.00 77.12 153 ASN A N 1
ATOM 1244 C CA . ASN A 1 153 ? 1.443 -9.334 -8.482 1.00 77.12 153 ASN A CA 1
ATOM 1245 C C . ASN A 1 153 ? 1.199 -10.298 -7.312 1.00 77.12 153 ASN A C 1
ATOM 1247 O O . ASN A 1 153 ? 0.065 -10.462 -6.848 1.00 77.12 153 ASN A O 1
ATOM 1251 N N . ALA A 1 154 ? 2.246 -10.962 -6.827 1.00 84.44 154 ALA A N 1
ATOM 1252 C CA . ALA A 1 154 ? 2.166 -11.841 -5.670 1.00 84.44 154 ALA A CA 1
ATOM 1253 C C . ALA A 1 154 ? 1.914 -11.051 -4.380 1.00 84.44 154 ALA A C 1
ATOM 1255 O O . ALA A 1 154 ? 1.168 -11.515 -3.510 1.00 84.44 154 ALA A O 1
ATOM 1256 N N . HIS A 1 155 ? 2.507 -9.861 -4.246 1.00 85.06 155 HIS A N 1
ATOM 1257 C CA . HIS A 1 155 ? 2.330 -9.022 -3.065 1.00 85.06 155 HIS A CA 1
ATOM 1258 C C . HIS A 1 155 ? 0.956 -8.353 -3.009 1.00 85.06 155 HIS A C 1
ATOM 1260 O O . HIS A 1 155 ? 0.378 -8.333 -1.924 1.00 85.06 155 HIS A O 1
ATOM 1266 N N . LEU A 1 156 ? 0.366 -7.950 -4.144 1.00 77.25 156 LEU A N 1
ATOM 1267 C CA . LEU A 1 156 ? -1.010 -7.415 -4.212 1.00 77.25 156 LEU A CA 1
ATOM 1268 C C . LEU A 1 156 ? -2.038 -8.305 -3.493 1.00 77.25 156 LEU A C 1
ATOM 1270 O O . LEU A 1 156 ? -2.922 -7.828 -2.783 1.00 77.25 156 LEU A O 1
ATOM 1274 N N . LYS A 1 157 ? -1.877 -9.629 -3.588 1.00 81.44 157 LYS A N 1
ATOM 1275 C CA . LYS A 1 157 ? -2.767 -10.614 -2.945 1.00 81.44 157 LYS A CA 1
ATOM 1276 C C . LYS A 1 157 ? -2.719 -10.584 -1.411 1.00 81.44 157 LYS A C 1
ATOM 1278 O O . LYS A 1 157 ? -3.516 -11.255 -0.760 1.00 81.44 157 LYS A O 1
ATOM 1283 N N . LYS A 1 158 ? -1.776 -9.850 -0.812 1.00 87.25 158 LYS A N 1
ATOM 1284 C CA . LYS A 1 158 ? -1.592 -9.752 0.644 1.00 87.25 158 LYS A CA 1
ATOM 1285 C C . LYS A 1 158 ? -2.331 -8.570 1.270 1.00 87.25 158 LYS A C 1
ATOM 1287 O O . LYS A 1 158 ? -2.412 -8.531 2.499 1.00 87.25 158 LYS A O 1
ATOM 1292 N N . ARG A 1 159 ? -2.894 -7.649 0.476 1.00 88.19 159 ARG A N 1
ATOM 1293 C CA . ARG A 1 159 ? -3.625 -6.475 0.982 1.00 88.19 159 ARG A CA 1
ATOM 1294 C C . ARG A 1 159 ? -4.739 -6.867 1.940 1.00 88.19 159 ARG A C 1
ATOM 1296 O O . ARG A 1 159 ? -4.802 -6.379 3.064 1.00 88.19 159 ARG A O 1
ATOM 1303 N N . ASP A 1 160 ? -5.587 -7.795 1.515 1.00 87.75 160 ASP A N 1
ATOM 1304 C CA . ASP A 1 160 ? -6.771 -8.187 2.277 1.00 87.75 160 ASP A CA 1
ATOM 1305 C C . ASP A 1 160 ? -6.376 -8.889 3.587 1.00 87.75 160 ASP A C 1
ATOM 1307 O O . ASP A 1 160 ? -7.019 -8.716 4.621 1.00 87.75 160 ASP A O 1
ATOM 1311 N N . ALA A 1 161 ? -5.252 -9.615 3.590 1.00 90.69 161 ALA A N 1
ATOM 1312 C CA . ALA A 1 161 ? -4.686 -10.189 4.808 1.00 90.69 161 ALA A CA 1
ATOM 1313 C C . ALA A 1 161 ? -4.144 -9.114 5.768 1.00 90.69 161 ALA A C 1
ATOM 1315 O O . ALA A 1 161 ? -4.276 -9.262 6.984 1.00 90.69 161 ALA A O 1
ATOM 1316 N N . ALA A 1 162 ? -3.543 -8.039 5.251 1.00 92.69 162 ALA A N 1
ATOM 1317 C CA . ALA A 1 162 ? -3.127 -6.896 6.062 1.00 92.69 162 ALA A CA 1
ATOM 1318 C C . ALA A 1 162 ? -4.338 -6.150 6.643 1.00 92.69 162 ALA A C 1
ATOM 1320 O O . ALA A 1 162 ? -4.350 -5.863 7.838 1.00 92.69 162 ALA A O 1
ATOM 1321 N N . MET A 1 163 ? -5.378 -5.926 5.836 1.00 92.19 163 MET A N 1
ATOM 1322 C CA . MET A 1 163 ? -6.629 -5.298 6.266 1.00 92.19 163 MET A CA 1
ATOM 1323 C C . MET A 1 163 ? -7.305 -6.088 7.393 1.00 92.19 163 MET A C 1
ATOM 1325 O O . MET A 1 163 ? -7.659 -5.519 8.418 1.00 92.19 163 MET A O 1
ATOM 1329 N N . VAL A 1 164 ? -7.400 -7.413 7.260 1.00 92.56 164 VAL A N 1
ATOM 1330 C CA . VAL A 1 164 ? -7.936 -8.289 8.316 1.00 92.56 164 VAL A CA 1
ATOM 1331 C C . VAL A 1 164 ? -7.177 -8.125 9.631 1.00 92.56 164 VAL A C 1
ATOM 1333 O O . VAL A 1 164 ? -7.800 -7.967 10.673 1.00 92.56 164 VAL A O 1
ATOM 1336 N N . LYS A 1 165 ? -5.838 -8.084 9.595 1.00 94.62 165 LYS A N 1
ATOM 1337 C CA . LYS A 1 165 ? -5.033 -7.879 10.811 1.00 94.62 165 LYS A CA 1
ATOM 1338 C C . LYS A 1 165 ? -5.314 -6.535 11.481 1.00 94.62 165 LYS A C 1
ATOM 1340 O O . LYS A 1 165 ? -5.273 -6.470 12.705 1.00 94.62 165 LYS A O 1
ATOM 1345 N N . VAL A 1 166 ? -5.556 -5.479 10.701 1.00 93.69 166 VAL A N 1
ATOM 1346 C CA . VAL A 1 166 ? -5.945 -4.164 11.235 1.00 93.69 166 VAL A CA 1
ATOM 1347 C C . VAL A 1 166 ? -7.303 -4.257 11.924 1.00 93.69 166 VAL A C 1
ATOM 1349 O O . VAL A 1 166 ? -7.427 -3.845 13.074 1.00 93.69 166 VAL A O 1
ATOM 1352 N N . LEU A 1 167 ? -8.298 -4.840 11.250 1.00 93.06 167 LEU A N 1
ATOM 1353 C CA . LEU A 1 167 ? -9.654 -4.976 11.783 1.00 93.06 167 LEU A CA 1
ATOM 1354 C C . LEU A 1 167 ? -9.689 -5.835 13.056 1.00 93.06 167 LEU A C 1
ATOM 1356 O O . LEU A 1 167 ? -10.300 -5.426 14.040 1.00 93.06 167 LEU A O 1
ATOM 1360 N N . ASP A 1 168 ? -8.974 -6.965 13.070 1.00 93.12 168 ASP A N 1
ATOM 1361 C CA . ASP A 1 168 ? -8.853 -7.843 14.240 1.00 93.12 168 ASP A CA 1
ATOM 1362 C C . ASP A 1 168 ? -8.197 -7.109 15.424 1.00 93.12 168 ASP A C 1
ATOM 1364 O O . ASP A 1 168 ? -8.681 -7.194 16.552 1.00 93.12 168 ASP A O 1
ATOM 1368 N N . LYS A 1 169 ? -7.101 -6.370 15.181 1.00 91.62 169 LYS A N 1
ATOM 1369 C CA . LYS A 1 169 ? -6.394 -5.609 16.228 1.00 91.62 169 LYS A CA 1
ATOM 1370 C C . LYS A 1 169 ? -7.247 -4.492 16.818 1.00 91.62 169 LYS A C 1
ATOM 1372 O O . LYS A 1 169 ? -7.201 -4.275 18.023 1.00 91.62 169 LYS A O 1
ATOM 1377 N N . ALA A 1 170 ? -8.001 -3.798 15.974 1.00 88.06 170 ALA A N 1
ATOM 1378 C CA . ALA A 1 170 ? -8.822 -2.666 16.378 1.00 88.06 170 ALA A CA 1
ATOM 1379 C C . ALA A 1 170 ? -10.239 -3.061 16.828 1.00 88.06 170 ALA A C 1
ATOM 1381 O O . ALA A 1 170 ? -11.042 -2.191 17.156 1.00 88.06 170 ALA A O 1
ATOM 1382 N N . GLY A 1 171 ? -10.562 -4.360 16.859 1.00 90.00 171 GLY A N 1
ATOM 1383 C CA . GLY A 1 171 ? -11.846 -4.856 17.353 1.00 90.00 171 GLY A CA 1
ATOM 1384 C C . GLY A 1 171 ? -13.034 -4.464 16.471 1.00 90.00 171 GLY A C 1
ATOM 1385 O O . GLY A 1 171 ? -14.105 -4.142 16.991 1.00 90.00 171 GLY A O 1
ATOM 1386 N N . PHE A 1 172 ? -12.843 -4.449 15.150 1.00 90.56 172 PHE A N 1
ATOM 1387 C CA . PHE A 1 172 ? -13.928 -4.272 14.187 1.00 90.56 172 PHE A CA 1
ATOM 1388 C C . PHE A 1 172 ? -14.611 -5.600 13.876 1.00 90.56 172 PHE A C 1
ATOM 1390 O O . PHE A 1 172 ? -13.955 -6.614 13.641 1.00 90.56 172 PHE A O 1
ATOM 1397 N N . GLU A 1 173 ? -15.937 -5.571 13.777 1.00 91.69 173 GLU A N 1
ATOM 1398 C CA . GLU A 1 173 ? -16.697 -6.654 13.157 1.00 91.69 173 GLU A CA 1
ATOM 1399 C C . GLU A 1 173 ? -16.676 -6.491 11.632 1.00 91.69 173 GLU A C 1
ATOM 1401 O O . GLU A 1 173 ? -16.917 -5.396 11.108 1.00 91.69 173 GLU A O 1
ATOM 1406 N N . TYR A 1 174 ? -16.387 -7.578 10.915 1.00 92.62 174 TYR A N 1
ATOM 1407 C CA . TYR A 1 174 ? -16.316 -7.586 9.457 1.00 92.62 174 TYR A CA 1
ATOM 1408 C C . TYR A 1 174 ? -16.800 -8.899 8.849 1.00 92.62 174 TYR A C 1
ATOM 1410 O O . TYR A 1 174 ? -16.753 -9.961 9.470 1.00 92.62 174 TYR A O 1
ATOM 1418 N N . GLU A 1 175 ? -17.225 -8.815 7.595 1.00 91.56 175 GLU A N 1
ATOM 1419 C CA . GLU A 1 175 ? -17.628 -9.937 6.760 1.00 91.56 175 GLU A CA 1
ATOM 1420 C C . GLU A 1 175 ? -16.740 -10.003 5.514 1.00 91.56 175 GLU A C 1
ATOM 1422 O O . GLU A 1 175 ? -16.210 -8.994 5.038 1.00 91.56 175 GLU A O 1
ATOM 1427 N N . LYS A 1 176 ? -16.561 -11.220 4.994 1.00 88.19 176 LYS A N 1
ATOM 1428 C CA . LYS A 1 176 ? -15.916 -11.462 3.703 1.00 88.19 176 LYS A CA 1
ATOM 1429 C C . LYS A 1 176 ? -16.943 -12.014 2.732 1.00 88.19 176 LYS A C 1
ATOM 1431 O O . LYS A 1 176 ? -17.608 -12.998 3.057 1.00 88.19 176 LYS A O 1
ATOM 1436 N N . ASP A 1 177 ? -17.054 -11.409 1.559 1.00 85.81 177 ASP A N 1
ATOM 1437 C CA . ASP A 1 177 ? -17.916 -11.929 0.501 1.00 85.81 177 ASP A CA 1
ATOM 1438 C C . ASP A 1 177 ? -17.244 -13.071 -0.292 1.00 85.81 177 ASP A C 1
ATOM 1440 O O . ASP A 1 177 ? -16.069 -13.397 -0.105 1.00 85.81 177 ASP A O 1
ATOM 1444 N N . GLU A 1 178 ? -18.005 -13.703 -1.192 1.00 79.62 178 GLU A N 1
ATOM 1445 C CA . GLU A 1 178 ? -17.528 -14.810 -2.036 1.00 79.62 178 GLU A CA 1
ATOM 1446 C C . GLU A 1 178 ? -16.417 -14.393 -3.017 1.00 79.62 178 GLU A C 1
ATOM 1448 O O . GLU A 1 178 ? -15.671 -15.245 -3.500 1.00 79.62 178 GLU A O 1
ATOM 1453 N N . SER A 1 179 ? -16.284 -13.093 -3.299 1.00 75.69 179 SER A N 1
ATOM 1454 C CA . SER A 1 179 ? -15.209 -12.535 -4.125 1.00 75.69 179 SER A CA 1
ATOM 1455 C C . SER A 1 179 ? -13.945 -12.192 -3.328 1.00 75.69 179 SER A C 1
ATOM 1457 O O . SER A 1 179 ? -12.934 -11.818 -3.920 1.00 75.69 179 SER A O 1
ATOM 1459 N N . GLY A 1 180 ? -13.975 -12.361 -2.000 1.00 72.44 180 GLY A N 1
ATOM 1460 C CA . GLY A 1 180 ? -12.892 -11.997 -1.089 1.00 72.44 180 GLY A CA 1
ATOM 1461 C C . GLY A 1 180 ? -12.917 -10.534 -0.636 1.00 72.44 180 GLY A C 1
ATOM 1462 O O . GLY A 1 180 ? -12.031 -10.132 0.116 1.00 72.44 180 GLY A O 1
ATOM 1463 N N . GLY A 1 181 ? -13.927 -9.756 -1.038 1.00 81.06 181 GLY A N 1
ATOM 1464 C CA . GLY A 1 181 ? -14.131 -8.387 -0.575 1.00 81.06 181 GLY A CA 1
ATOM 1465 C C . GLY A 1 181 ? -14.400 -8.344 0.928 1.00 81.06 181 GLY A C 1
ATOM 1466 O O . GLY A 1 181 ? -15.066 -9.225 1.470 1.00 81.06 181 GLY A O 1
ATOM 1467 N N . ILE A 1 182 ? -13.859 -7.329 1.607 1.00 86.19 182 ILE A N 1
ATOM 1468 C CA . ILE A 1 182 ? -14.006 -7.132 3.055 1.00 86.19 182 ILE A CA 1
ATOM 1469 C C . ILE A 1 182 ? -14.937 -5.945 3.300 1.00 86.19 182 ILE A C 1
ATOM 1471 O O . ILE A 1 182 ? -14.649 -4.829 2.868 1.00 86.19 182 ILE A O 1
ATOM 1475 N N . THR A 1 183 ? -16.014 -6.168 4.047 1.00 87.69 183 THR A N 1
ATOM 1476 C CA . THR A 1 183 ? -16.901 -5.117 4.561 1.00 87.69 183 THR A CA 1
ATOM 1477 C C . THR A 1 183 ? -16.838 -5.113 6.081 1.00 87.69 183 THR A C 1
ATOM 1479 O O . THR A 1 183 ? -16.812 -6.168 6.703 1.00 87.69 183 THR A O 1
ATOM 1482 N N . TYR A 1 184 ? -16.790 -3.939 6.706 1.00 89.06 184 TYR A N 1
ATOM 1483 C CA . TYR A 1 184 ? -16.730 -3.821 8.164 1.00 89.06 184 TYR A CA 1
ATOM 1484 C C . TYR A 1 184 ? -17.733 -2.793 8.667 1.00 89.06 184 TYR A C 1
ATOM 1486 O O . TYR A 1 184 ? -18.076 -1.844 7.957 1.00 89.06 184 TYR A O 1
ATOM 1494 N N . GLN A 1 185 ? -18.225 -2.997 9.887 1.00 81.56 185 GLN A N 1
ATOM 1495 C CA . GLN A 1 185 ? -19.179 -2.084 10.504 1.00 81.56 185 GLN A CA 1
ATOM 1496 C C . GLN A 1 185 ? -18.444 -0.984 11.263 1.00 81.56 185 GLN A C 1
ATOM 1498 O O . GLN A 1 185 ? -17.616 -1.254 12.131 1.00 81.56 185 GLN A O 1
ATOM 1503 N N . PHE A 1 186 ? -18.779 0.264 10.950 1.00 80.19 186 PHE A N 1
ATOM 1504 C CA . PHE A 1 186 ? -18.375 1.427 11.724 1.00 80.19 186 PHE A CA 1
ATOM 1505 C C . PHE A 1 186 ? -19.634 2.106 12.267 1.00 80.19 186 PHE A C 1
ATOM 1507 O O . PHE A 1 186 ? -20.452 2.610 11.497 1.00 80.19 186 PHE A O 1
ATOM 1514 N N . ALA A 1 187 ? -19.814 2.061 13.586 1.00 64.06 187 ALA A N 1
ATOM 1515 C CA . ALA A 1 187 ? -20.864 2.786 14.290 1.00 64.06 187 ALA A CA 1
ATOM 1516 C C . ALA A 1 187 ? -20.221 4.009 14.957 1.00 64.06 187 ALA A C 1
ATOM 1518 O O . ALA A 1 187 ? -19.792 3.922 16.104 1.00 64.06 187 ALA A O 1
ATOM 1519 N N . GLY A 1 188 ? -20.075 5.092 14.190 1.00 55.53 188 GLY A N 1
ATOM 1520 C CA . GLY A 1 188 ? -19.659 6.405 14.698 1.00 55.53 188 GLY A CA 1
ATOM 1521 C C . GLY A 1 188 ? -20.793 7.178 15.360 1.00 55.53 188 GLY A C 1
ATOM 1522 O O . GLY A 1 188 ? -21.976 6.884 15.056 1.00 55.53 188 GLY A O 1
#

Foldseek 3Di:
DDDDVVVVVVVVVVVPPVPDDDPVPVVVVCVVCVPVVVVVVVVVVVPPPDPLLVLLVVVVVLVVLCVVVVLLVVLVVLLVVLVVDPQRDPVSLVVSLVSLVVQLVSLDDPRPLLVLQSVLSVVLSVLSVVLSVLSVDPPHDPVSNVVSVVVNVVSVVCNLVSVVSSCVSSVWDWDADPVRDIDTDRDD

pLDDT: mean 74.61, std 18.0, range [32.66, 94.62]

Radius of gyration: 26.67 Å; chains: 1; bounding box: 50×59×77 Å

Sequence (188 aa):
MENKEQKQKNKLWFGFLAFFLGVGVFASAYALFPDALHKLTEKVKAEQVSEEDVLKEEIHMYVQKMFSIDVDTLLADHLNKLMEEAEPSEESVSLFTEAITKLEEKTETDIEELTPLREYYQKQLEIAKHVADVFVSKETTLEELNEAIEDYNAHLKKRDAAMVKVLDKAGFEYEKDESGGITYQFAG